Protein 9GF4 (pdb70)

Structure (mmCIF, N/CA/C/O backbone):
data_9GF4
#
_entry.id   9GF4
#
_cell.length_a   38.546
_cell.length_b   47.919
_cell.length_c   153.020
_cell.angle_alpha   90.00
_cell.angle_beta   90.00
_cell.angle_gamma   90.00
#
_symmetry.space_group_name_H-M   'P 2 21 21'
#
loop_
_entity.id
_entity.type
_entity.pdbx_description
1 polymer CC-Hept-IV-hen2
2 non-polymer GLYCEROL
3 non-polymer 'SODIUM ION'
4 water water
#
loop_
_atom_site.group_PDB
_atom_site.id
_atom_site.type_symbol
_atom_site.label_atom_id
_atom_site.label_alt_id
_atom_site.label_comp_id
_atom_site.label_asym_id
_atom_site.label_entity_id
_atom_site.label_seq_id
_atom_site.pdbx_PDB_ins_code
_atom_site.Cartn_x
_atom_site.Cartn_y
_atom_site.Cartn_z
_atom_site.occupancy
_atom_site.B_iso_or_equiv
_atom_site.auth_seq_id
_atom_site.auth_comp_id
_atom_site.auth_asym_id
_atom_site.auth_atom_id
_atom_site.pdbx_PDB_model_num
ATOM 4 N N . GLY A 1 2 ? -21.575 -5.502 1.430 1.00 24.67 1 GLY A N 1
ATOM 5 C CA . GLY A 1 2 ? -20.253 -5.953 1.062 1.00 24.27 1 GLY A CA 1
ATOM 6 C C . GLY A 1 2 ? -19.519 -6.655 2.194 1.00 22.84 1 GLY A C 1
ATOM 7 O O . GLY A 1 2 ? -19.772 -6.396 3.370 1.00 22.29 1 GLY A O 1
ATOM 8 N N . GLU A 1 3 ? -18.586 -7.539 1.834 1.00 23.00 2 GLU A N 1
ATOM 9 C CA . GLU A 1 3 ? -17.956 -8.379 2.849 1.00 22.25 2 GLU A CA 1
ATOM 10 C C . GLU A 1 3 ? -17.092 -7.545 3.802 1.00 20.32 2 GLU A C 1
ATOM 11 O O . GLU A 1 3 ? -17.000 -7.863 4.991 1.00 20.37 2 GLU A O 1
ATOM 17 N N . VAL A 1 4 ? -16.403 -6.508 3.302 1.00 20.13 3 VAL A N 1
ATOM 18 C CA . VAL A 1 4 ? -15.548 -5.717 4.184 1.00 19.53 3 VAL A CA 1
ATOM 19 C C . VAL A 1 4 ? -16.432 -4.952 5.164 1.00 19.80 3 VAL A C 1
ATOM 20 O O . VAL A 1 4 ? -16.166 -4.939 6.367 1.00 19.84 3 VAL A O 1
ATOM 24 N N . ALA A 1 5 ? -17.474 -4.282 4.679 1.00 19.96 4 ALA A N 1
ATOM 25 C CA . ALA A 1 5 ? -18.371 -3.558 5.580 1.00 19.41 4 ALA A CA 1
ATOM 26 C C . ALA A 1 5 ? -18.994 -4.503 6.610 1.00 19.35 4 ALA A C 1
ATOM 27 O O . ALA A 1 5 ? -19.124 -4.173 7.794 1.00 19.45 4 ALA A O 1
ATOM 29 N N . GLN A 1 6 ? -19.389 -5.695 6.175 1.00 19.83 5 GLN A N 1
ATOM 30 C CA . GLN A 1 6 ? -20.016 -6.649 7.086 1.00 20.30 5 GLN A CA 1
ATOM 31 C C . GLN A 1 6 ? -19.006 -7.103 8.135 1.00 19.37 5 GLN A C 1
ATOM 32 O O . GLN A 1 6 ? -19.366 -7.242 9.306 1.00 20.13 5 GLN A O 1
ATOM 38 N N . ALA A 1 7 ? -17.739 -7.290 7.745 1.00 18.38 6 ALA A N 1
ATOM 39 C CA . ALA A 1 7 ? -16.725 -7.686 8.718 1.00 18.31 6 ALA A CA 1
ATOM 40 C C . ALA A 1 7 ? -16.501 -6.586 9.757 1.00 17.88 6 ALA A C 1
ATOM 41 O O . ALA A 1 7 ? -16.333 -6.858 10.956 1.00 18.16 6 ALA A O 1
ATOM 43 N N . ILE A 1 8 ? -16.478 -5.335 9.307 1.00 17.93 7 ILE A N 1
ATOM 44 C CA . ILE A 1 8 ? -16.297 -4.204 10.205 1.00 17.48 7 ILE A CA 1
ATOM 45 C C . ILE A 1 8 ? -17.487 -4.097 11.168 1.00 17.38 7 ILE A C 1
ATOM 46 O O . ILE A 1 8 ? -17.293 -3.849 12.360 1.00 18.14 7 ILE A O 1
ATOM 51 N N . LYS A 1 9 ? -18.723 -4.309 10.682 1.00 18.38 8 LYS A N 1
ATOM 52 C CA . LYS A 1 9 ? -19.884 -4.340 11.553 1.00 19.24 8 LYS A CA 1
ATOM 53 C C . LYS A 1 9 ? -19.758 -5.444 12.602 1.00 19.19 8 LYS A C 1
ATOM 54 O O . LYS A 1 9 ? -20.215 -5.267 13.746 1.00 19.50 8 LYS A O 1
ATOM 60 N N . GLU A 1 10 ? -19.125 -6.563 12.233 1.00 18.63 9 GLU A N 1
ATOM 61 C CA . GLU A 1 10 ? -18.924 -7.659 13.173 1.00 18.83 9 GLU A CA 1
ATOM 62 C C . GLU A 1 10 ? -17.937 -7.244 14.275 1.00 18.47 9 GLU A C 1
ATOM 63 O O . GLU A 1 10 ? -18.101 -7.612 15.444 1.00 18.88 9 GLU A O 1
ATOM 69 N N . VAL A 1 11 ? -16.895 -6.492 13.921 1.00 17.71 10 VAL A N 1
ATOM 70 C CA . VAL A 1 11 ? -15.992 -5.936 14.921 1.00 18.01 10 VAL A CA 1
ATOM 71 C C . VAL A 1 11 ? -16.803 -5.095 15.911 1.00 16.92 10 VAL A C 1
ATOM 72 O O . VAL A 1 11 ? -16.660 -5.243 17.138 1.00 18.09 10 VAL A O 1
ATOM 76 N N . ALA A 1 12 ? -17.629 -4.180 15.395 1.00 17.60 11 ALA A N 1
ATOM 77 C CA . ALA A 1 12 ? -18.415 -3.306 16.273 1.00 17.76 11 ALA A CA 1
ATOM 78 C C . ALA A 1 12 ? -19.253 -4.158 17.228 1.00 17.84 11 ALA A C 1
ATOM 79 O O . ALA A 1 12 ? -19.270 -3.920 18.445 1.00 19.34 11 ALA A O 1
ATOM 81 N N . LYS A 1 13 ? -19.965 -5.148 16.676 1.00 18.47 12 LYS A N 1
ATOM 82 C CA . LYS A 1 13 ? -20.916 -5.934 17.453 1.00 19.04 12 LYS A CA 1
ATOM 83 C C . LYS A 1 13 ? -20.177 -6.770 18.497 1.00 18.01 12 LYS A C 1
ATOM 84 O O . LYS A 1 13 ? -20.539 -6.777 19.688 1.00 19.12 12 LYS A O 1
ATOM 90 N N . ALA A 1 14 ? -19.148 -7.504 18.066 1.00 17.89 13 ALA A N 1
ATOM 91 C CA . ALA A 1 14 ? -18.507 -8.474 18.943 1.00 17.93 13 ALA A CA 1
ATOM 92 C C . ALA A 1 14 ? -17.702 -7.763 20.027 1.00 17.61 13 ALA A C 1
ATOM 93 O O . ALA A 1 14 ? -17.698 -8.169 21.202 1.00 17.75 13 ALA A O 1
ATOM 95 N N . VAL A 1 15 ? -16.969 -6.735 19.623 1.00 16.62 14 VAL A N 1
ATOM 96 C CA . VAL A 1 15 ? -16.093 -6.057 20.573 1.00 16.52 14 VAL A CA 1
ATOM 97 C C . VAL A 1 15 ? -16.948 -5.279 21.579 1.00 17.29 14 VAL A C 1
ATOM 98 O O . VAL A 1 15 ? -16.678 -5.298 22.789 1.00 17.29 14 VAL A O 1
ATOM 102 N N . ALA A 1 16 ? -17.994 -4.588 21.116 1.00 16.94 15 ALA A N 1
ATOM 103 C CA . ALA A 1 16 ? -18.863 -3.871 22.045 1.00 16.97 15 ALA A CA 1
ATOM 104 C C . ALA A 1 16 ? -19.533 -4.834 23.033 1.00 17.42 15 ALA A C 1
ATOM 105 O O . ALA A 1 16 ? -19.600 -4.543 24.236 1.00 18.02 15 ALA A O 1
ATOM 107 N N . ALA A 1 17 ? -20.011 -5.988 22.555 1.00 16.92 16 ALA A N 1
ATOM 108 C CA . ALA A 1 17 ? -20.669 -6.942 23.437 1.00 17.92 16 ALA A CA 1
ATOM 109 C C . ALA A 1 17 ? -19.689 -7.427 24.505 1.00 17.41 16 ALA A C 1
ATOM 110 O O . ALA A 1 17 ? -20.065 -7.582 25.672 1.00 18.74 16 ALA A O 1
ATOM 112 N N . ALA A 1 18 ? -18.437 -7.701 24.116 1.00 16.90 17 ALA A N 1
ATOM 113 C CA . ALA A 1 18 ? -17.451 -8.202 25.062 1.00 16.47 17 ALA A CA 1
ATOM 114 C C . ALA A 1 18 ? -17.137 -7.130 26.104 1.00 15.59 17 ALA A C 1
ATOM 115 O O . ALA A 1 18 ? -16.961 -7.420 27.292 1.00 16.71 17 ALA A O 1
ATOM 117 N N . ILE A 1 19 ? -17.037 -5.876 25.665 1.00 15.58 18 ILE A N 1
ATOM 118 C CA . ILE A 1 19 ? -16.752 -4.781 26.584 1.00 15.66 18 ILE A CA 1
ATOM 119 C C . ILE A 1 19 ? -17.897 -4.597 27.578 1.00 16.11 18 ILE A C 1
ATOM 120 O O . ILE A 1 19 ? -17.670 -4.329 28.763 1.00 16.63 18 ILE A O 1
ATOM 125 N N . LYS A 1 20 ? -19.143 -4.754 27.128 1.00 16.59 19 LYS A N 1
ATOM 126 C CA . LYS A 1 20 ? -20.268 -4.727 28.060 1.00 17.23 19 LYS A CA 1
ATOM 127 C C . LYS A 1 20 ? -20.138 -5.823 29.124 1.00 17.52 19 LYS A C 1
ATOM 128 O O . LYS A 1 20 ? -20.523 -5.593 30.269 1.00 18.49 19 LYS A O 1
ATOM 134 N N . GLU A 1 21 ? -19.649 -7.026 28.766 1.00 17.01 20 GLU A N 1
ATOM 135 C CA A GLU A 1 21 ? -19.426 -8.078 29.747 0.60 17.33 20 GLU A CA 1
ATOM 136 C CA B GLU A 1 21 ? -19.419 -8.082 29.744 0.40 17.46 20 GLU A CA 1
ATOM 137 C C . GLU A 1 21 ? -18.432 -7.604 30.813 1.00 16.65 20 GLU A C 1
ATOM 138 O O . GLU A 1 21 ? -18.571 -7.930 31.987 1.00 17.73 20 GLU A O 1
ATOM 149 N N . VAL A 1 22 ? -17.409 -6.851 30.401 1.00 15.67 21 VAL A N 1
ATOM 150 C CA . VAL A 1 22 ? -16.464 -6.269 31.349 1.00 16.01 21 VAL A CA 1
ATOM 151 C C . VAL A 1 22 ? -17.184 -5.310 32.300 1.00 15.90 21 VAL A C 1
ATOM 152 O O . VAL A 1 22 ? -16.986 -5.376 33.518 1.00 16.11 21 VAL A O 1
ATOM 156 N N . ALA A 1 23 ? -18.061 -4.458 31.772 1.00 16.24 22 ALA A N 1
ATOM 157 C CA . ALA A 1 23 ? -18.811 -3.527 32.611 1.00 15.88 22 ALA A CA 1
ATOM 158 C C . ALA A 1 23 ? -19.644 -4.281 33.654 1.00 16.48 22 ALA A C 1
ATOM 159 O O . ALA A 1 23 ? -19.662 -3.896 34.829 1.00 17.36 22 ALA A O 1
ATOM 161 N N A TRP A 1 24 ? -20.326 -5.342 33.224 0.60 17.03 23 TRP A N 1
ATOM 162 N N B TRP A 1 24 ? -20.321 -5.355 33.243 0.40 17.09 23 TRP A N 1
ATOM 163 C CA A TRP A 1 24 ? -21.161 -6.114 34.134 0.60 18.59 23 TRP A CA 1
ATOM 164 C CA B TRP A 1 24 ? -21.171 -6.085 34.173 0.40 18.88 23 TRP A CA 1
ATOM 165 C C A TRP A 1 24 ? -20.306 -6.737 35.236 0.60 17.49 23 TRP A C 1
ATOM 166 C C B TRP A 1 24 ? -20.339 -6.807 35.233 0.40 17.76 23 TRP A C 1
ATOM 167 O O A TRP A 1 24 ? -20.715 -6.756 36.387 0.60 18.27 23 TRP A O 1
ATOM 168 O O B TRP A 1 24 ? -20.793 -6.944 36.362 0.40 18.49 23 TRP A O 1
ATOM 189 N N . ALA A 1 25 ? -19.133 -7.270 34.878 1.00 17.07 24 ALA A N 1
ATOM 190 C CA . ALA A 1 25 ? -18.255 -7.919 35.851 1.00 16.57 24 ALA A CA 1
ATOM 191 C C . ALA A 1 25 ? -17.782 -6.889 36.879 1.00 16.11 24 ALA A C 1
ATOM 192 O O . ALA A 1 25 ? -17.677 -7.179 38.070 1.00 17.46 24 ALA A O 1
ATOM 194 N N . ILE A 1 26 ? -17.498 -5.666 36.424 1.00 15.54 25 ILE A N 1
ATOM 195 C CA . ILE A 1 26 ? -17.067 -4.615 37.338 1.00 16.18 25 ILE A CA 1
ATOM 196 C C . ILE A 1 26 ? -18.204 -4.237 38.291 1.00 16.46 25 ILE A C 1
ATOM 197 O O . ILE A 1 26 ? -17.967 -3.974 39.476 1.00 17.48 25 ILE A O 1
ATOM 202 N N . LYS A 1 27 ? -19.450 -4.195 37.799 1.00 16.84 26 LYS A N 1
ATOM 203 C CA . LYS A 1 27 ? -20.602 -3.983 38.664 1.00 18.16 26 LYS A CA 1
ATOM 204 C C . LYS A 1 27 ? -20.681 -5.054 39.747 1.00 18.91 26 LYS A C 1
ATOM 205 O O . LYS A 1 27 ? -21.022 -4.739 40.893 1.00 19.88 26 LYS A O 1
ATOM 211 N N . GLU A 1 28 ? -20.324 -6.300 39.408 1.00 18.32 27 GLU A N 1
ATOM 212 C CA . GLU A 1 28 ? -20.272 -7.367 40.409 1.00 19.26 27 GLU A CA 1
ATOM 213 C C . GLU A 1 28 ? -19.208 -7.088 41.490 1.00 19.03 27 GLU A C 1
ATOM 214 O O . GLU A 1 28 ? -19.412 -7.382 42.682 1.00 20.45 27 GLU A O 1
ATOM 220 N N . VAL A 1 29 ? -18.072 -6.504 41.100 1.00 17.95 28 VAL A N 1
ATOM 221 C CA . VAL A 1 29 ? -17.053 -6.104 42.064 1.00 17.60 28 VAL A CA 1
ATOM 222 C C . VAL A 1 29 ? -17.606 -5.017 42.988 1.00 18.34 28 VAL A C 1
ATOM 223 O O . VAL A 1 29 ? -17.427 -5.081 44.208 1.00 19.60 28 VAL A O 1
ATOM 227 N N . ALA A 1 30 ? -18.314 -4.028 42.427 1.00 18.55 29 ALA A N 1
ATOM 228 C CA . ALA A 1 30 ? -18.911 -2.975 43.240 1.00 19.52 29 ALA A CA 1
ATOM 229 C C . ALA A 1 30 ? -19.870 -3.568 44.267 1.00 20.58 29 ALA A C 1
ATOM 230 O O . ALA A 1 30 ? -19.869 -3.179 45.444 1.00 21.79 29 ALA A O 1
ATOM 232 N N . GLN A 1 31 ? -20.697 -4.521 43.821 1.00 20.14 30 GLN A N 1
ATOM 233 C CA . GLN A 1 31 ? -21.684 -5.125 44.701 1.00 22.65 30 GLN A CA 1
ATOM 234 C C . GLN A 1 31 ? -20.994 -5.930 45.802 1.00 21.94 30 GLN A C 1
ATOM 235 O O . GLN A 1 31 ? -21.456 -5.943 46.958 1.00 24.21 30 GLN A O 1
ATOM 241 N N . ALA A 1 32 ? -19.895 -6.597 45.450 1.00 20.98 31 ALA A N 1
ATOM 242 C CA . ALA A 1 32 ? -19.129 -7.391 46.407 1.00 20.53 31 ALA A CA 1
ATOM 243 C C . ALA A 1 32 ? -18.574 -6.503 47.523 1.00 21.11 31 ALA A C 1
ATOM 244 O O . ALA A 1 32 ? -18.617 -6.855 48.708 1.00 23.76 31 ALA A O 1
ATOM 246 N N . ILE A 1 33 ? -18.067 -5.333 47.140 1.00 21.25 32 ILE A N 1
ATOM 247 C CA . ILE A 1 33 ? -17.520 -4.389 48.100 1.00 22.11 32 ILE A CA 1
ATOM 248 C C . ILE A 1 33 ? -18.629 -3.852 49.006 1.00 23.98 32 ILE A C 1
ATOM 249 O O . ILE A 1 33 ? -18.443 -3.769 50.218 1.00 26.42 32 ILE A O 1
ATOM 254 N N . LYS A 1 34 ? -19.762 -3.458 48.410 1.00 25.53 33 LYS A N 1
ATOM 255 C CA . LYS A 1 34 ? -20.892 -2.897 49.141 1.00 28.64 33 LYS A CA 1
ATOM 256 C C . LYS A 1 34 ? -21.401 -3.908 50.173 1.00 30.64 33 LYS A C 1
ATOM 257 O O . LYS A 1 34 ? -21.800 -3.530 51.271 1.00 34.31 33 LYS A O 1
ATOM 261 N N . GLY A 1 35 ? -21.358 -5.195 49.819 1.00 31.33 34 GLY A N 1
ATOM 262 C CA . GLY A 1 35 ? -21.874 -6.242 50.679 1.00 34.89 34 GLY A CA 1
ATOM 263 C C . GLY A 1 35 ? -20.870 -6.619 51.759 1.00 37.35 34 GLY A C 1
ATOM 264 O O . GLY A 1 35 ? -19.711 -6.202 51.746 1.00 40.10 34 GLY A O 1
ATOM 269 N N . GLY B 1 2 ? -12.849 -12.816 0.921 1.00 24.70 1 GLY B N 1
ATOM 270 C CA . GLY B 1 2 ? -11.649 -12.067 0.641 1.00 23.56 1 GLY B CA 1
ATOM 271 C C . GLY B 1 2 ? -10.729 -11.945 1.840 1.00 22.68 1 GLY B C 1
ATOM 272 O O . GLY B 1 2 ? -11.169 -12.004 2.984 1.00 23.26 1 GLY B O 1
ATOM 273 N N . GLU B 1 3 ? -9.440 -11.753 1.557 1.00 23.00 2 GLU B N 1
ATOM 274 C CA . GLU B 1 3 ? -8.445 -11.811 2.612 1.00 22.33 2 GLU B CA 1
ATOM 275 C C . GLU B 1 3 ? -8.612 -10.635 3.584 1.00 21.15 2 GLU B C 1
ATOM 276 O O . GLU B 1 3 ? -8.385 -10.808 4.779 1.00 21.00 2 GLU B O 1
ATOM 282 N N . VAL B 1 4 ? -8.975 -9.441 3.102 1.00 20.47 3 VAL B N 1
ATOM 283 C CA . VAL B 1 4 ? -9.127 -8.302 4.006 1.00 19.81 3 VAL B CA 1
ATOM 284 C C . VAL B 1 4 ? -10.326 -8.542 4.926 1.00 19.11 3 VAL B C 1
ATOM 285 O O . VAL B 1 4 ? -10.231 -8.351 6.142 1.00 19.92 3 VAL B O 1
ATOM 289 N N . ALA B 1 5 ? -11.464 -8.941 4.367 1.00 19.50 4 ALA B N 1
ATOM 290 C CA . ALA B 1 5 ? -12.641 -9.209 5.186 1.00 20.28 4 ALA B CA 1
ATOM 291 C C . ALA B 1 5 ? -12.355 -10.308 6.216 1.00 20.33 4 ALA B C 1
ATOM 292 O O . ALA B 1 5 ? -12.739 -10.224 7.384 1.00 20.52 4 ALA B O 1
ATOM 294 N N . GLN B 1 6 ? -11.662 -11.361 5.800 1.00 20.31 5 GLN B N 1
ATOM 295 C CA . GLN B 1 6 ? -11.357 -12.459 6.705 1.00 21.40 5 GLN B CA 1
ATOM 296 C C . GLN B 1 6 ? -10.457 -11.973 7.844 1.00 19.92 5 GLN B C 1
ATOM 297 O O . GLN B 1 6 ? -10.626 -12.391 8.998 1.00 20.61 5 GLN B O 1
ATOM 303 N N . ALA B 1 7 ? -9.481 -11.116 7.528 1.00 19.09 6 ALA B N 1
ATOM 304 C CA . ALA B 1 7 ? -8.595 -10.566 8.548 1.00 19.11 6 ALA B CA 1
ATOM 305 C C . ALA B 1 7 ? -9.367 -9.712 9.550 1.00 18.17 6 ALA B C 1
ATOM 306 O O . ALA B 1 7 ? -9.117 -9.776 10.760 1.00 18.86 6 ALA B O 1
ATOM 308 N N . ILE B 1 8 ? -10.307 -8.907 9.057 1.00 17.97 7 ILE B N 1
ATOM 309 C CA . ILE B 1 8 ? -11.117 -8.086 9.944 1.00 17.57 7 ILE B CA 1
ATOM 310 C C . ILE B 1 8 ? -11.995 -8.969 10.845 1.00 18.29 7 ILE B C 1
ATOM 311 O O . ILE B 1 8 ? -12.151 -8.696 12.046 1.00 18.92 7 ILE B O 1
ATOM 316 N N . LYS B 1 9 ? -12.575 -10.039 10.289 1.00 18.42 8 LYS B N 1
ATOM 317 C CA . LYS B 1 9 ? -13.314 -10.993 11.107 1.00 19.29 8 LYS B CA 1
ATOM 318 C C . LYS B 1 9 ? -12.433 -11.604 12.197 1.00 18.97 8 LYS B C 1
ATOM 319 O O . LYS B 1 9 ? -12.910 -11.872 13.305 1.00 20.22 8 LYS B O 1
ATOM 325 N N . GLU B 1 10 ? -11.154 -11.829 11.893 1.00 19.07 9 GLU B N 1
ATOM 326 C CA . GLU B 1 10 ? -10.232 -12.373 12.882 1.00 19.98 9 GLU B CA 1
ATOM 327 C C . GLU B 1 10 ? -9.982 -11.359 14.002 1.00 19.29 9 GLU B C 1
ATOM 328 O O . GLU B 1 10 ? -9.875 -11.744 15.178 1.00 19.66 9 GLU B O 1
ATOM 334 N N . VAL B 1 11 ? -9.917 -10.064 13.674 1.00 17.83 10 VAL B N 1
ATOM 335 C CA . VAL B 1 11 ? -9.842 -9.044 14.715 1.00 17.90 10 VAL B CA 1
ATOM 336 C C . VAL B 1 11 ? -11.070 -9.156 15.619 1.00 17.79 10 VAL B C 1
ATOM 337 O O . VAL B 1 11 ? -10.948 -9.142 16.853 1.00 18.69 10 VAL B O 1
ATOM 341 N N . ALA B 1 12 ? -12.270 -9.211 15.030 1.00 18.06 11 ALA B N 1
ATOM 342 C CA . ALA B 1 12 ? -13.491 -9.302 15.827 1.00 18.22 11 ALA B CA 1
ATOM 343 C C . ALA B 1 12 ? -13.408 -10.501 16.769 1.00 18.66 11 ALA B C 1
ATOM 344 O O . ALA B 1 12 ? -13.693 -10.395 17.968 1.00 19.61 11 ALA B O 1
ATOM 346 N N . LYS B 1 13 ? -13.049 -11.661 16.213 1.00 18.68 12 LYS B N 1
ATOM 347 C CA . LYS B 1 13 ? -13.076 -12.892 16.987 1.00 19.47 12 LYS B CA 1
ATOM 348 C C . LYS B 1 13 ? -12.029 -12.854 18.109 1.00 18.50 12 LYS B C 1
ATOM 349 O O . LYS B 1 13 ? -12.324 -13.175 19.274 1.00 19.91 12 LYS B O 1
ATOM 355 N N . ALA B 1 14 ? -10.777 -12.541 17.754 1.00 18.26 13 ALA B N 1
ATOM 356 C CA . ALA B 1 14 ? -9.680 -12.672 18.704 1.00 18.10 13 ALA B CA 1
ATOM 357 C C . ALA B 1 14 ? -9.789 -11.603 19.793 1.00 18.40 13 ALA B C 1
ATOM 358 O O . ALA B 1 14 ? -9.529 -11.861 20.978 1.00 19.06 13 ALA B O 1
ATOM 360 N N . VAL B 1 15 ? -10.116 -10.378 19.399 1.00 17.03 14 VAL B N 1
ATOM 361 C CA . VAL B 1 15 ? -10.171 -9.291 20.364 1.00 16.94 14 VAL B CA 1
ATOM 362 C C . VAL B 1 15 ? -11.384 -9.486 21.286 1.00 16.74 14 VAL B C 1
ATOM 363 O O . VAL B 1 15 ? -11.273 -9.330 22.506 1.00 17.19 14 VAL B O 1
ATOM 367 N N . ALA B 1 16 ? -12.541 -9.844 20.740 1.00 17.20 15 ALA B N 1
ATOM 368 C CA . ALA B 1 16 ? -13.705 -10.079 21.594 1.00 17.58 15 ALA B CA 1
ATOM 369 C C . ALA B 1 16 ? -13.430 -11.216 22.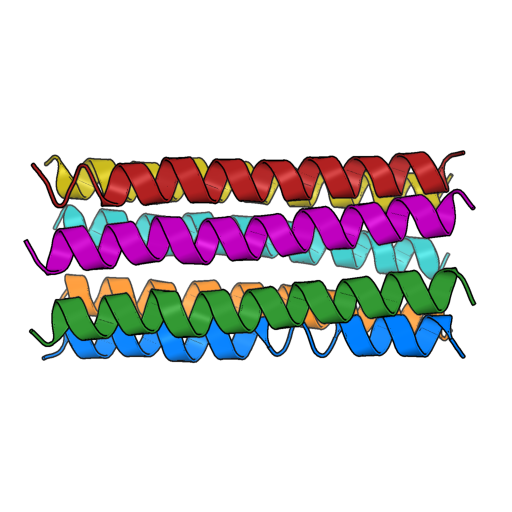583 1.00 17.65 15 ALA B C 1
ATOM 370 O O . ALA B 1 16 ? -13.764 -11.101 23.767 1.00 17.68 15 ALA B O 1
ATOM 372 N N . ALA B 1 17 ? -12.780 -12.293 22.123 1.00 17.55 16 ALA B N 1
ATOM 373 C CA . ALA B 1 17 ? -12.518 -13.429 23.002 1.00 18.36 16 ALA B CA 1
ATOM 374 C C . ALA B 1 17 ? -11.582 -12.996 24.134 1.00 17.25 16 ALA B C 1
ATOM 375 O O . ALA B 1 17 ? -11.764 -13.417 25.275 1.00 18.65 16 ALA B O 1
ATOM 377 N N . ALA B 1 18 ? -10.545 -12.206 23.822 1.00 17.08 17 ALA B N 1
ATOM 378 C CA . ALA B 1 18 ? -9.599 -11.764 24.841 1.00 17.18 17 ALA B CA 1
ATOM 379 C C . ALA B 1 18 ? -10.299 -10.861 25.856 1.00 16.56 17 ALA B C 1
ATOM 380 O O . ALA B 1 18 ? -10.045 -10.963 27.060 1.00 17.01 17 ALA B O 1
ATOM 382 N N . ILE B 1 19 ? -11.195 -9.982 25.393 1.00 15.97 18 ILE B N 1
ATOM 383 C CA . ILE B 1 19 ? -11.920 -9.109 26.299 1.00 15.60 18 ILE B CA 1
ATOM 384 C C . ILE B 1 19 ? -12.840 -9.924 27.214 1.00 15.71 18 ILE B C 1
ATOM 385 O O . ILE B 1 19 ? -12.957 -9.607 28.409 1.00 16.78 18 ILE B O 1
ATOM 390 N N . LYS B 1 20 ? -13.467 -10.979 26.693 1.00 16.55 19 LYS B N 1
ATOM 391 C CA . LYS B 1 20 ? -14.265 -11.851 27.540 1.00 17.86 19 LYS B CA 1
ATOM 392 C C . LYS B 1 20 ? -13.401 -12.481 28.643 1.00 17.57 19 LYS B C 1
ATOM 393 O O . LYS B 1 20 ? -13.896 -12.723 29.750 1.00 18.40 19 LYS B O 1
ATOM 399 N N . GLU B 1 21 ? -12.130 -12.789 28.348 1.00 17.49 20 GLU B N 1
ATOM 400 C CA . GLU B 1 21 ? -11.238 -13.336 29.368 1.00 18.20 20 GLU B CA 1
ATOM 401 C C . GLU B 1 21 ? -11.017 -12.294 30.472 1.00 16.98 20 GLU B C 1
ATOM 402 O O . GLU B 1 21 ? -10.937 -12.634 31.651 1.00 17.57 20 GLU B O 1
ATOM 408 N N . VAL B 1 22 ? -10.895 -11.018 30.095 1.00 16.19 21 VAL B N 1
ATOM 409 C CA . VAL B 1 22 ? -10.812 -9.937 31.078 1.00 15.77 21 VAL B CA 1
ATOM 410 C C . VAL B 1 22 ? -12.068 -9.901 31.951 1.00 15.55 21 VAL B C 1
ATOM 411 O O . VAL B 1 22 ? -11.974 -9.784 33.183 1.00 17.22 21 VAL B O 1
ATOM 415 N N . ALA B 1 23 ? -13.248 -10.004 31.337 1.00 15.83 22 ALA B N 1
ATOM 416 C CA . ALA B 1 23 ? -14.498 -9.974 32.093 1.00 15.66 22 ALA B CA 1
ATOM 417 C C . ALA B 1 23 ? -14.516 -11.111 33.110 1.00 15.67 22 ALA B C 1
ATOM 418 O O . ALA B 1 23 ? -14.889 -10.930 34.276 1.00 16.61 22 ALA B O 1
ATOM 420 N N . TRP B 1 24 ? -14.112 -12.309 32.686 1.00 16.07 23 TRP B N 1
ATOM 421 C CA . TRP B 1 24 ? -14.127 -13.454 33.578 1.00 16.62 23 TRP B CA 1
ATOM 422 C C . TRP B 1 24 ? -13.156 -13.242 34.748 1.00 16.99 23 TRP B C 1
ATOM 423 O O . TRP B 1 24 ? -13.467 -13.552 35.900 1.00 18.21 23 TRP B O 1
ATOM 434 N N . ALA B 1 25 ? -11.965 -12.706 34.470 1.00 16.44 24 ALA B N 1
ATOM 435 C CA . ALA B 1 25 ? -11.008 -12.441 35.527 1.00 16.64 24 ALA B CA 1
ATOM 436 C C . ALA B 1 25 ? -11.559 -11.439 36.542 1.00 16.27 24 ALA B C 1
ATOM 437 O O . ALA B 1 25 ? -11.310 -11.560 37.748 1.00 18.05 24 ALA B O 1
ATOM 439 N N . ILE B 1 26 ? -12.309 -10.436 36.068 1.00 15.72 25 ILE B N 1
ATOM 440 C CA . ILE B 1 26 ? -12.938 -9.481 36.966 1.00 15.88 25 ILE B CA 1
ATOM 441 C C . ILE B 1 26 ? -14.008 -10.170 37.826 1.00 16.25 25 ILE B C 1
ATOM 442 O O . ILE B 1 26 ? -14.132 -9.874 39.025 1.00 17.32 25 ILE B O 1
ATOM 447 N N . LYS B 1 27 ? -14.772 -11.101 37.241 1.00 16.84 26 LYS B N 1
ATOM 448 C CA . LYS B 1 27 ? -15.682 -11.920 38.030 1.00 18.27 26 LYS B CA 1
ATOM 449 C C . LYS B 1 27 ? -14.951 -12.668 39.147 1.00 17.83 26 LYS B C 1
ATOM 450 O O . LYS B 1 27 ? -15.467 -12.805 40.269 1.00 18.98 26 LYS B O 1
ATOM 456 N N . GLU B 1 28 ? -13.744 -13.147 38.864 1.00 18.36 27 GLU B N 1
ATOM 457 C CA . GLU B 1 28 ? -12.950 -13.844 39.874 1.00 18.81 27 GLU B CA 1
ATOM 458 C C . GLU B 1 28 ? -12.574 -12.880 41.006 1.00 18.67 27 GLU B C 1
ATOM 459 O O . GLU B 1 28 ? -12.524 -13.274 42.178 1.00 19.60 27 GLU B O 1
ATOM 465 N N . VAL B 1 29 ? -12.254 -11.631 40.663 1.00 17.67 28 VAL B N 1
ATOM 466 C CA . VAL B 1 29 ? -11.994 -10.612 41.682 1.00 18.07 28 VAL B CA 1
ATOM 467 C C . VAL B 1 29 ? -13.227 -10.425 42.570 1.00 17.64 28 VAL B C 1
ATOM 468 O O . VAL B 1 29 ? -13.106 -10.383 43.797 1.00 18.80 28 VAL B O 1
ATOM 472 N N . ALA B 1 30 ? -14.414 -10.260 41.974 1.00 17.72 29 ALA B N 1
ATOM 473 C CA . ALA B 1 30 ? -15.633 -10.144 42.767 1.00 18.35 29 ALA B CA 1
ATOM 474 C C . ALA B 1 30 ? -15.822 -11.334 43.706 1.00 18.49 29 ALA B C 1
ATOM 475 O O . ALA B 1 30 ? 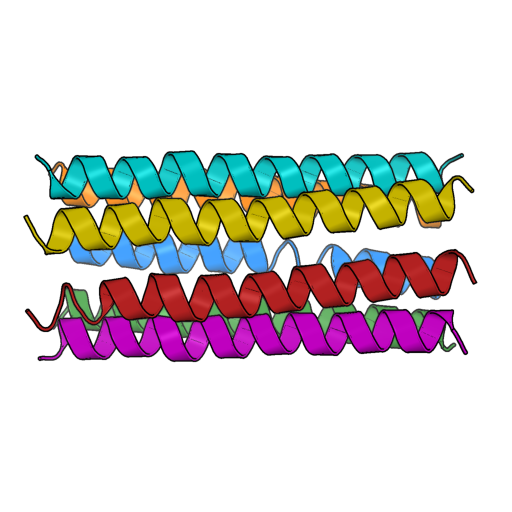-16.153 -11.153 44.883 1.00 19.95 29 ALA B O 1
ATOM 477 N N . GLN B 1 31 ? -15.583 -12.553 43.200 1.00 19.22 30 GLN B N 1
ATOM 478 C CA . GLN B 1 31 ? -15.752 -13.760 44.006 1.00 19.76 30 GLN B CA 1
ATOM 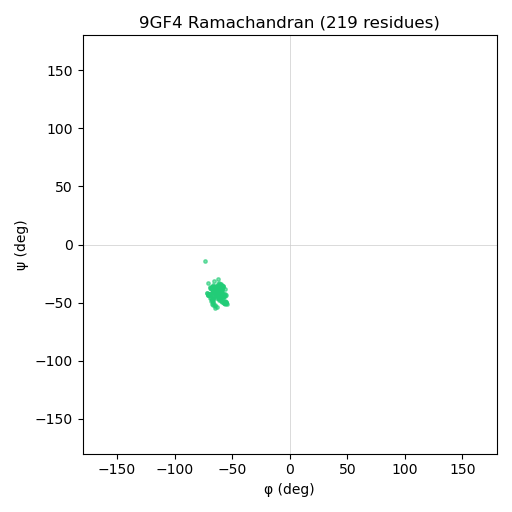479 C C . GLN B 1 31 ? -14.759 -13.749 45.177 1.00 20.56 30 GLN B C 1
ATOM 480 O O . GLN B 1 31 ? -15.105 -14.118 46.301 1.00 22.11 30 GLN B O 1
ATOM 486 N N . ALA B 1 32 ? -13.524 -13.303 44.922 1.00 20.72 31 ALA B N 1
ATOM 487 C CA . ALA B 1 32 ? -12.508 -13.248 45.967 1.00 21.38 31 ALA B CA 1
ATOM 488 C C . ALA B 1 32 ? -12.907 -12.279 47.082 1.00 21.40 31 ALA B C 1
ATOM 489 O O . ALA B 1 32 ? -12.709 -12.561 48.266 1.00 23.64 31 ALA B O 1
ATOM 491 N N . ILE B 1 33 ? -13.464 -11.127 46.707 1.00 20.25 32 ILE B N 1
ATOM 492 C CA . ILE B 1 33 ? -13.907 -10.131 47.666 1.00 20.29 32 ILE B CA 1
ATOM 493 C C . ILE B 1 33 ? -15.025 -10.698 48.547 1.00 20.96 32 ILE B C 1
ATOM 494 O O . ILE B 1 33 ? -15.033 -10.481 49.760 1.00 24.10 32 ILE B O 1
ATOM 499 N N . LYS B 1 34 ? -15.959 -11.428 47.935 1.00 22.74 33 LYS B N 1
ATOM 500 C CA . LYS B 1 34 ? -17.104 -11.979 48.631 1.00 24.64 33 LYS B CA 1
ATOM 501 C C . LYS B 1 34 ? -16.727 -13.164 49.508 1.00 25.51 33 LYS B C 1
ATOM 502 O O . LYS B 1 34 ? -17.551 -13.581 50.317 1.00 28.22 33 LYS B O 1
ATOM 508 N N . GLY B 1 35 ? -15.528 -13.733 49.338 1.00 24.93 34 GLY B N 1
ATOM 509 C CA . GLY B 1 35 ? -15.171 -14.944 50.061 1.00 26.61 34 GLY B CA 1
ATOM 510 C C . GLY B 1 35 ? -15.645 -16.210 49.345 1.00 28.51 34 GLY B C 1
ATOM 511 O O . GLY B 1 35 ? -15.865 -16.243 48.122 1.00 31.70 34 GLY B O 1
ATOM 516 N N . GLY C 1 2 ? -21.286 5.829 2.357 1.00 25.37 1 GLY C N 1
ATOM 517 C CA . GLY C 1 2 ? -20.877 4.527 1.885 1.00 23.46 1 GLY C CA 1
ATOM 518 C C . GLY C 1 2 ? -20.878 3.477 2.984 1.00 22.20 1 GLY C C 1
ATOM 519 O O . GLY C 1 2 ? -20.738 3.792 4.172 1.00 22.49 1 GLY C O 1
ATOM 520 N N . GLU C 1 3 ? -21.007 2.216 2.581 1.00 22.13 2 GLU C N 1
ATOM 521 C CA . GLU C 1 3 ? -21.172 1.153 3.559 1.00 22.10 2 GLU C CA 1
ATOM 522 C C . GLU C 1 3 ? -19.923 0.989 4.432 1.00 21.17 2 GLU C C 1
ATOM 523 O O . GLU C 1 3 ? -20.043 0.678 5.611 1.00 21.51 2 GLU C O 1
ATOM 529 N N . VAL C 1 4 ? -18.720 1.111 3.860 1.00 20.16 3 VAL C N 1
ATOM 530 C CA . VAL C 1 4 ? -17.518 0.925 4.669 1.00 19.56 3 VAL C CA 1
ATOM 531 C C . VAL C 1 4 ? -17.410 2.060 5.686 1.00 19.45 3 VAL C C 1
ATOM 532 O O . VAL C 1 4 ? -17.169 1.816 6.884 1.00 19.15 3 VAL C O 1
ATOM 536 N N . ALA C 1 5 ? -17.573 3.304 5.233 1.00 19.13 4 ALA C N 1
ATOM 537 C CA . ALA C 1 5 ? -17.507 4.420 6.168 1.00 19.65 4 ALA C CA 1
ATOM 538 C C . ALA C 1 5 ? -18.566 4.279 7.262 1.00 20.00 4 ALA C C 1
ATOM 539 O O . ALA C 1 5 ? -18.280 4.550 8.438 1.00 20.19 4 ALA C O 1
ATOM 541 N N . GLN C 1 6 ? -19.791 3.897 6.888 1.00 20.40 5 GLN C N 1
ATOM 542 C CA . GLN C 1 6 ? -20.853 3.743 7.882 1.00 21.29 5 GLN C CA 1
ATOM 543 C C . GLN C 1 6 ? -20.518 2.638 8.885 1.00 19.25 5 GLN C C 1
ATOM 544 O O . GLN C 1 6 ? -20.783 2.770 10.087 1.00 19.69 5 GLN C O 1
ATOM 550 N N . ALA C 1 7 ? -19.887 1.559 8.426 1.00 18.48 6 ALA C N 1
ATOM 551 C CA . ALA C 1 7 ? -19.517 0.466 9.322 1.00 17.81 6 ALA C CA 1
ATOM 552 C C . ALA C 1 7 ? -18.449 0.930 10.312 1.00 17.76 6 ALA C C 1
ATOM 553 O O . ALA C 1 7 ? -18.476 0.573 11.502 1.00 18.28 6 ALA C O 1
ATOM 555 N N . ILE C 1 8 ? -17.497 1.729 9.830 1.00 17.74 7 ILE C N 1
ATOM 556 C CA . ILE C 1 8 ? -16.441 2.237 10.690 1.00 17.40 7 ILE C CA 1
ATOM 557 C C . ILE C 1 8 ? -17.030 3.189 11.727 1.00 18.03 7 ILE C C 1
ATOM 558 O O . ILE C 1 8 ? -16.633 3.166 12.908 1.00 18.45 7 ILE C O 1
ATOM 563 N N . LYS C 1 9 ? -17.983 4.030 11.315 1.00 18.06 8 LYS C N 1
ATOM 564 C CA . LYS C 1 9 ? -18.663 4.901 12.273 1.00 19.44 8 LYS C CA 1
ATOM 565 C C . LYS C 1 9 ? -19.407 4.079 13.325 1.00 18.68 8 LYS C C 1
ATOM 566 O O . LYS C 1 9 ? -19.505 4.496 14.484 1.00 19.87 8 LYS C O 1
ATOM 572 N N . GLU C 1 10 ? -19.922 2.908 12.946 1.00 18.41 9 GLU C N 1
ATOM 573 C CA . GLU C 1 10 ? -20.605 2.055 13.915 1.00 19.49 9 GLU C CA 1
ATOM 574 C C . GLU C 1 10 ? -19.614 1.493 14.936 1.00 18.31 9 GLU C C 1
ATOM 575 O O . GLU C 1 10 ? -19.949 1.356 16.131 1.00 19.38 9 GLU C O 1
ATOM 581 N N . VAL C 1 11 ? -18.401 1.154 14.485 1.00 17.90 10 VAL C N 1
ATOM 582 C CA . VAL C 1 11 ? -17.347 0.773 15.427 1.00 17.57 10 VAL C CA 1
ATOM 583 C C . VAL C 1 11 ? -17.123 1.900 16.433 1.00 17.10 10 VAL C C 1
ATOM 584 O O . VAL C 1 11 ? -17.082 1.654 17.646 1.00 17.20 10 VAL C O 1
ATOM 588 N N . ALA C 1 12 ? -16.943 3.129 15.944 1.00 17.76 11 ALA C N 1
ATOM 589 C CA . ALA C 1 12 ? -16.698 4.260 16.828 1.00 18.12 11 ALA C CA 1
ATOM 590 C C . ALA C 1 12 ? -17.811 4.345 17.873 1.00 18.26 11 ALA C C 1
ATOM 591 O O . ALA C 1 12 ? -17.539 4.472 19.076 1.00 19.41 11 ALA C O 1
ATOM 593 N N . LYS C 1 13 ? -19.064 4.333 17.405 1.00 18.29 12 LYS C N 1
ATOM 594 C CA . LYS C 1 13 ? -20.220 4.557 18.264 1.00 19.62 12 LYS C CA 1
ATOM 595 C C . LYS C 1 13 ? -20.351 3.424 19.292 1.00 18.01 12 LYS C C 1
ATOM 596 O O . LYS C 1 13 ? -20.504 3.658 20.494 1.00 19.34 12 LYS C O 1
ATOM 602 N N . ALA C 1 14 ? -20.347 2.181 18.819 1.00 17.42 13 ALA C N 1
ATOM 603 C CA . ALA C 1 14 ? -20.657 1.046 19.679 1.00 16.86 13 ALA C CA 1
ATOM 604 C C . ALA C 1 14 ? -19.537 0.798 20.678 1.00 16.82 13 ALA C C 1
ATOM 605 O O . ALA C 1 14 ? -19.782 0.520 21.862 1.00 17.65 13 ALA C O 1
ATOM 607 N N . VAL C 1 15 ? -18.299 0.865 20.195 1.00 16.66 14 VAL C N 1
ATOM 608 C CA . VAL C 1 15 ? -17.183 0.587 21.082 1.00 16.91 14 VAL C CA 1
ATOM 609 C C . VAL C 1 15 ? -17.038 1.706 22.110 1.00 16.66 14 VAL C C 1
ATOM 610 O O . VAL C 1 15 ? -16.819 1.426 23.300 1.00 17.03 14 VAL C O 1
ATOM 614 N N . ALA C 1 16 ? -17.169 2.969 21.697 1.00 16.75 15 ALA C N 1
ATOM 615 C CA . ALA C 1 16 ? -17.075 4.064 22.664 1.00 16.81 15 ALA C CA 1
ATOM 616 C C . ALA C 1 16 ? -18.182 3.953 23.710 1.00 16.64 15 ALA C C 1
ATOM 617 O O . ALA C 1 16 ? -17.943 4.189 24.897 1.00 17.41 15 ALA C O 1
ATOM 619 N N . ALA C 1 17 ? -19.411 3.631 23.283 1.00 17.20 16 ALA C N 1
ATOM 620 C CA . ALA C 1 17 ? -20.509 3.555 24.233 1.00 17.67 16 ALA C CA 1
ATOM 621 C C . ALA C 1 17 ? -20.246 2.442 25.254 1.00 17.30 16 ALA C C 1
ATOM 622 O O . ALA C 1 17 ? -20.499 2.600 26.454 1.00 17.95 16 ALA C O 1
ATOM 624 N N . ALA C 1 18 ? -19.735 1.297 24.796 1.00 16.29 17 ALA C N 1
ATOM 625 C CA . ALA C 1 18 ? -19.489 0.176 25.695 1.00 15.95 17 ALA C CA 1
ATOM 626 C C . ALA C 1 18 ? -18.383 0.551 26.679 1.00 15.10 17 ALA C C 1
ATOM 627 O O . ALA C 1 18 ? -18.451 0.210 27.863 1.00 16.01 17 ALA C O 1
ATOM 629 N N . ILE C 1 19 ? -17.332 1.224 26.202 1.00 15.39 18 ILE C N 1
ATOM 630 C CA . ILE C 1 19 ? -16.231 1.624 27.086 1.00 15.32 18 ILE C CA 1
ATOM 631 C C . ILE C 1 19 ? -16.728 2.625 28.133 1.00 15.62 18 ILE C C 1
ATOM 632 O O . ILE C 1 19 ? -16.316 2.559 29.304 1.00 16.13 18 ILE C O 1
ATOM 637 N N . LYS C 1 20 ? -17.660 3.513 27.768 1.00 15.75 19 LYS C N 1
ATOM 638 C C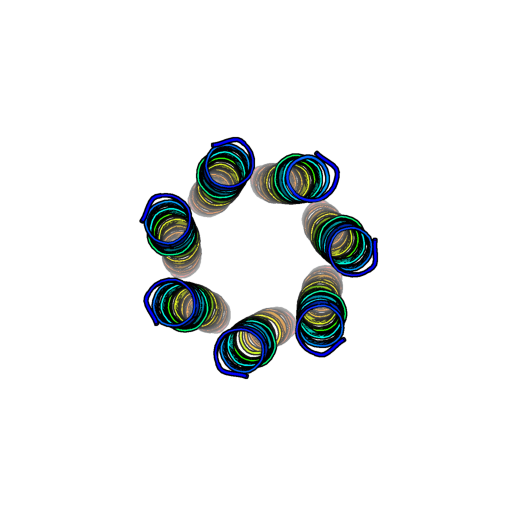A . LYS C 1 20 ? -18.246 4.418 28.764 1.00 16.57 19 LYS C CA 1
ATOM 639 C C . LYS C 1 20 ? -19.064 3.662 29.822 1.00 16.45 19 LYS C C 1
ATOM 640 O O . LYS C 1 20 ? -19.103 4.071 30.993 1.00 17.83 19 LYS C O 1
ATOM 646 N N . GLU C 1 21 ? -19.692 2.538 29.454 1.00 16.65 20 GLU C N 1
ATOM 647 C CA . GLU C 1 21 ? -20.337 1.674 30.443 1.00 17.24 20 GLU C CA 1
ATOM 648 C C . GLU C 1 21 ? -19.318 1.108 31.439 1.00 16.87 20 GLU C C 1
ATOM 649 O O . GLU C 1 21 ? -19.606 1.009 32.652 1.00 16.82 20 GLU C O 1
ATOM 655 N N . VAL C 1 22 ? -18.122 0.744 30.957 1.00 16.08 21 VAL C N 1
ATOM 656 C CA . VAL C 1 22 ? -17.048 0.301 31.848 1.00 15.58 21 VAL C CA 1
ATOM 657 C C . VAL C 1 22 ? -16.667 1.437 32.799 1.00 15.58 21 VAL C C 1
ATOM 658 O O . VAL C 1 22 ? -16.510 1.211 34.006 1.00 16.31 21 VAL C O 1
ATOM 662 N N . ALA C 1 23 ? -16.498 2.657 32.281 1.00 15.78 22 ALA C N 1
ATOM 663 C CA . ALA C 1 23 ? -16.160 3.795 33.137 1.00 16.36 22 ALA C CA 1
ATOM 664 C C . ALA C 1 23 ? -17.203 3.977 34.233 1.00 16.26 22 ALA C C 1
ATOM 665 O O . ALA C 1 23 ? -16.850 4.191 35.397 1.00 17.58 22 ALA C O 1
ATOM 667 N N . TRP C 1 24 ? -18.487 3.884 33.879 1.00 16.57 23 TRP C N 1
ATOM 668 C CA . TRP C 1 24 ? -19.532 4.070 34.877 1.00 16.67 23 TRP C CA 1
ATOM 669 C C . TRP C 1 24 ? -19.459 2.980 35.954 1.00 16.50 23 TRP C C 1
ATOM 670 O O . TRP C 1 24 ? -19.582 3.260 37.154 1.00 17.68 23 TRP C O 1
ATOM 681 N N . ALA C 1 25 ? -19.256 1.725 35.548 1.00 16.18 24 ALA C N 1
ATOM 682 C CA . ALA C 1 25 ? -19.152 0.626 36.503 1.00 16.24 24 ALA C CA 1
ATOM 683 C C . ALA C 1 25 ? -17.992 0.880 37.472 1.00 16.22 24 ALA C C 1
ATOM 684 O O . ALA C 1 25 ? -18.069 0.559 38.660 1.00 17.20 24 ALA C O 1
ATOM 686 N N . ILE C 1 26 ? -16.874 1.411 36.970 1.00 16.39 25 ILE C N 1
ATOM 687 C CA . ILE C 1 26 ? -15.738 1.713 37.818 1.00 16.50 25 ILE C CA 1
ATOM 688 C C . ILE C 1 26 ? -16.090 2.824 38.815 1.00 16.51 25 ILE C C 1
ATOM 689 O O . ILE C 1 26 ? -15.665 2.753 39.974 1.00 18.06 25 ILE C O 1
ATOM 694 N N . LYS C 1 27 ? -16.855 3.843 38.393 1.00 16.93 26 LYS C N 1
ATOM 695 C CA . LYS C 1 27 ? -17.339 4.850 39.329 1.00 18.24 26 LYS C CA 1
ATOM 696 C C . LYS C 1 27 ? -18.184 4.194 40.431 1.00 18.16 26 LYS C C 1
ATOM 697 O O . LYS C 1 27 ? -18.171 4.623 41.595 1.00 19.34 26 LYS C O 1
ATOM 703 N N . GLU C 1 28 ? -18.949 3.158 40.076 1.00 18.02 27 GLU C N 1
ATOM 704 C CA . GLU C 1 28 ? -19.738 2.419 41.058 1.00 18.92 27 GLU C CA 1
ATOM 705 C C . GLU C 1 28 ? -18.833 1.710 42.074 1.00 18.80 27 GLU C C 1
ATOM 706 O O . GLU C 1 28 ? -19.158 1.646 43.263 1.00 20.38 27 GLU C O 1
ATOM 712 N N . VAL C 1 29 ? -17.684 1.194 41.625 1.00 17.99 28 VAL C N 1
ATOM 713 C CA . VAL C 1 29 ? -16.703 0.600 42.519 1.00 18.71 28 VAL C CA 1
ATOM 714 C C . VAL C 1 29 ? -16.208 1.665 43.493 1.00 19.03 28 VAL C C 1
ATOM 715 O O . VAL C 1 29 ? -16.144 1.427 44.702 1.00 20.39 28 VAL C O 1
ATOM 719 N N . ALA C 1 30 ? -15.844 2.839 42.972 1.00 19.00 29 ALA C N 1
ATOM 720 C CA . ALA C 1 30 ? -15.385 3.927 43.828 1.00 20.25 29 ALA C CA 1
ATOM 721 C C . ALA C 1 30 ? -16.435 4.271 44.883 1.00 21.03 29 ALA C C 1
ATOM 722 O O . ALA C 1 30 ? -16.094 4.446 46.048 1.00 22.97 29 ALA C O 1
ATOM 724 N N . GLN C 1 31 ? -17.710 4.326 44.476 1.00 21.12 30 GLN C N 1
ATOM 725 C CA . GLN C 1 31 ? -18.788 4.691 45.382 1.00 22.16 30 GLN C CA 1
ATOM 726 C C . GLN C 1 31 ? -18.948 3.629 46.478 1.00 21.54 30 GLN C C 1
ATOM 727 O O . GLN C 1 31 ? -19.172 3.948 47.656 1.00 22.93 30 GLN C O 1
ATOM 733 N N . ALA C 1 32 ? -18.803 2.348 46.105 1.00 20.78 31 ALA C N 1
ATOM 734 C CA . ALA C 1 32 ? -18.910 1.254 47.066 1.00 21.79 31 ALA C CA 1
ATOM 735 C C . ALA C 1 32 ? -17.791 1.373 48.102 1.00 22.37 31 ALA C C 1
ATOM 736 O O . ALA C 1 32 ? -18.000 1.159 49.294 1.00 24.84 31 ALA C O 1
ATOM 738 N N . ILE C 1 33 ? -16.581 1.710 47.651 1.00 22.14 32 ILE C N 1
ATOM 739 C CA . ILE C 1 33 ? -15.457 1.826 48.563 1.00 23.56 32 ILE C CA 1
ATOM 740 C C . ILE C 1 33 ? -15.708 2.991 49.532 1.00 25.10 32 ILE C C 1
ATOM 741 O O . ILE C 1 33 ? -15.435 2.874 50.726 1.00 27.67 32 ILE C O 1
ATOM 746 N N . LYS C 1 34 ? -16.186 4.134 49.003 1.00 26.69 33 LYS C N 1
ATOM 747 C CA . LYS C 1 34 ? -16.403 5.328 49.810 1.00 30.53 33 LYS C CA 1
ATOM 748 C C . LYS C 1 34 ? -17.412 5.031 50.914 1.00 30.62 33 LYS C C 1
ATOM 749 O O . LYS C 1 34 ? -17.334 5.592 52.015 1.00 33.67 33 LYS C O 1
ATOM 755 N N . GLY C 1 35 ? -18.367 4.157 50.590 1.00 31.02 34 GLY C N 1
ATOM 756 C CA . GLY C 1 35 ? -19.449 3.793 51.483 1.00 34.67 34 GLY C CA 1
ATOM 757 C C . GLY C 1 35 ? -18.985 2.822 52.567 1.00 37.99 34 GLY C C 1
ATOM 758 O O . GLY C 1 35 ? -17.913 2.223 52.490 1.00 42.07 34 GLY C O 1
ATOM 763 N N . GLY D 1 2 ? -1.134 9.806 2.608 1.00 25.78 1 GLY D N 1
ATOM 764 C CA . GLY D 1 2 ? -2.536 9.702 2.264 1.00 24.80 1 GLY D CA 1
ATOM 765 C C . GLY D 1 2 ? -3.460 9.851 3.463 1.00 23.61 1 GLY D C 1
ATOM 766 O O . GLY D 1 2 ? -3.080 9.545 4.591 1.00 24.32 1 GLY D O 1
ATOM 767 N N . GLU D 1 3 ? -4.692 10.288 3.201 1.00 23.23 2 GLU D N 1
ATOM 768 C CA . GLU D 1 3 ? -5.603 10.602 4.291 1.00 22.69 2 GLU D CA 1
ATOM 769 C C . GLU D 1 3 ? -5.993 9.347 5.073 1.00 21.34 2 GLU D C 1
ATOM 770 O O . GLU D 1 3 ? -6.168 9.430 6.288 1.00 20.72 2 GLU D O 1
ATOM 776 N N . VAL D 1 4 ? -6.198 8.199 4.414 1.00 20.72 3 VAL D N 1
ATOM 777 C CA . VAL D 1 4 ? -6.590 7.004 5.162 1.00 20.08 3 VAL D CA 1
ATOM 778 C C . VAL D 1 4 ? -5.440 6.557 6.065 1.00 20.14 3 VAL D C 1
ATOM 779 O O . VAL D 1 4 ? -5.654 6.272 7.252 1.00 20.60 3 VAL D O 1
ATOM 783 N N . ALA D 1 5 ? -4.220 6.504 5.533 1.00 20.51 4 ALA D N 1
ATOM 784 C CA . ALA D 1 5 ? -3.076 6.118 6.348 1.00 20.60 4 ALA D CA 1
ATOM 785 C C . ALA D 1 5 ? -2.894 7.077 7.522 1.00 20.85 4 ALA D C 1
ATOM 786 O O . ALA D 1 5 ? -2.604 6.649 8.644 1.00 20.99 4 ALA D O 1
ATOM 788 N N . GLN D 1 6 ? -3.034 8.384 7.281 1.00 21.24 5 GLN D N 1
ATOM 789 C CA A GLN D 1 6 ? -2.884 9.361 8.349 0.60 22.11 5 GLN D CA 1
ATOM 790 C CA B GLN D 1 6 ? -2.875 9.354 8.354 0.40 21.87 5 GLN D CA 1
ATOM 791 C C . GLN D 1 6 ? -3.949 9.140 9.425 1.00 20.96 5 GLN D C 1
ATOM 792 O O . GLN D 1 6 ? -3.667 9.246 10.629 1.00 21.64 5 GLN D O 1
ATOM 803 N N . ALA D 1 7 ? -5.185 8.840 9.003 1.00 19.92 6 ALA D N 1
ATOM 804 C CA . ALA D 1 7 ? -6.258 8.634 9.966 1.00 19.53 6 ALA D CA 1
ATOM 805 C C . ALA D 1 7 ? -5.963 7.403 10.836 1.00 18.75 6 ALA D C 1
ATOM 806 O O . ALA D 1 7 ? -6.204 7.397 12.051 1.00 19.43 6 ALA D O 1
ATOM 808 N N . ILE D 1 8 ? -5.462 6.337 10.202 1.00 17.77 7 ILE D N 1
ATOM 809 C CA . ILE D 1 8 ? -5.106 5.129 10.933 1.00 18.41 7 ILE D CA 1
ATOM 810 C C . ILE D 1 8 ? -3.979 5.418 11.936 1.00 18.86 7 ILE D C 1
ATOM 811 O O . ILE D 1 8 ? -3.996 4.939 13.083 1.00 19.46 7 ILE D O 1
ATOM 816 N N . LYS D 1 9 ? -2.981 6.209 11.531 1.00 19.86 8 LYS D N 1
ATOM 817 C CA . LYS D 1 9 ? -1.912 6.605 12.444 1.00 20.97 8 LYS D CA 1
ATOM 818 C C . LYS D 1 9 ? -2.473 7.367 13.644 1.00 20.50 8 LYS D C 1
ATOM 819 O O . LYS D 1 9 ? -1.982 7.250 14.770 1.00 21.21 8 LYS D O 1
ATOM 825 N N . GLU D 1 10 ? -3.523 8.148 13.410 1.00 20.05 9 GLU D N 1
ATOM 826 C CA . GLU D 1 10 ? -4.156 8.899 14.487 1.00 21.20 9 GLU D CA 1
ATOM 827 C C . GLU D 1 10 ? -4.869 7.961 15.459 1.00 19.67 9 GLU D C 1
ATOM 828 O O . GLU D 1 10 ? -4.836 8.194 16.670 1.00 19.99 9 GLU D O 1
ATOM 834 N N . VAL D 1 11 ? -5.496 6.893 14.962 1.00 18.62 10 VAL D N 1
ATOM 835 C CA . VAL D 1 11 ? -6.038 5.866 15.848 1.00 18.74 10 VAL D CA 1
ATOM 836 C C . VAL D 1 11 ? -4.915 5.324 16.729 1.00 18.45 10 VAL D C 1
ATOM 837 O O . VAL D 1 11 ? -5.083 5.217 17.943 1.00 18.84 10 VAL D O 1
ATOM 841 N N . ALA D 1 12 ? -3.776 4.944 16.133 1.00 18.19 11 ALA D N 1
ATOM 842 C CA . ALA D 1 12 ? -2.665 4.383 16.905 1.00 19.23 11 ALA D CA 1
ATOM 843 C C . ALA D 1 12 ? -2.256 5.347 18.015 1.00 20.05 11 ALA D C 1
ATOM 844 O O . ALA D 1 12 ? -2.115 4.965 19.176 1.00 20.74 11 ALA D O 1
ATOM 846 N N . LYS D 1 13 ? -2.060 6.611 17.647 1.00 19.77 12 LYS D N 1
ATOM 847 C CA . LYS D 1 13 ? -1.554 7.609 18.578 1.00 20.88 12 LYS D CA 1
ATOM 848 C C . LYS D 1 13 ? -2.560 7.843 19.702 1.00 19.70 12 LYS D C 1
ATOM 849 O O . LYS D 1 13 ? -2.216 7.806 20.892 1.00 20.32 12 LYS D O 1
ATOM 855 N N . ALA D 1 14 ? -3.801 8.168 19.326 1.00 18.99 13 ALA D N 1
ATOM 856 C CA . ALA D 1 14 ? -4.792 8.627 20.295 1.00 19.22 13 ALA D CA 1
ATOM 857 C C . ALA D 1 14 ? -5.176 7.483 21.225 1.00 17.96 13 ALA D C 1
ATOM 858 O O . ALA D 1 14 ? -5.320 7.665 22.438 1.00 18.82 13 ALA D O 1
ATOM 860 N N . VAL D 1 15 ? -5.426 6.305 20.657 1.00 17.53 14 VAL D N 1
ATOM 861 C CA . VAL D 1 15 ? -5.879 5.190 21.475 1.00 17.44 14 VAL D CA 1
ATOM 862 C C . VAL D 1 15 ? -4.741 4.728 22.386 1.00 17.25 14 VAL D C 1
ATOM 863 O O . VAL D 1 15 ? -4.981 4.449 23.561 1.00 18.15 14 VAL D O 1
ATOM 867 N N . ALA D 1 16 ? -3.508 4.617 21.885 1.00 17.69 15 ALA D N 1
ATOM 868 C CA . ALA D 1 16 ? -2.409 4.194 22.752 1.00 18.30 15 ALA D CA 1
ATOM 869 C C . ALA D 1 16 ? -2.227 5.187 23.901 1.00 18.13 15 ALA D C 1
ATOM 870 O O . ALA D 1 16 ? -1.989 4.778 25.044 1.00 19.07 15 ALA D O 1
ATOM 872 N N . ALA D 1 17 ? -2.301 6.495 23.603 1.00 17.97 16 ALA D N 1
ATOM 873 C CA . ALA D 1 17 ? -2.086 7.500 24.638 1.00 19.36 16 ALA D CA 1
ATOM 874 C C . ALA D 1 17 ? -3.150 7.377 25.724 1.00 18.52 16 ALA D C 1
ATOM 875 O O . ALA D 1 17 ? -2.855 7.472 26.918 1.00 20.24 16 ALA D O 1
ATOM 877 N N . ALA D 1 18 ? -4.403 7.158 25.316 1.00 17.79 17 ALA D N 1
ATOM 878 C CA . ALA D 1 18 ? -5.498 7.046 26.265 1.00 17.47 17 ALA D CA 1
ATOM 879 C C . ALA D 1 18 ? -5.308 5.806 27.136 1.00 16.73 17 ALA D C 1
ATOM 880 O O . ALA D 1 18 ? -5.544 5.840 28.344 1.00 17.77 17 ALA D O 1
ATOM 882 N N . ILE D 1 19 ? -4.872 4.701 26.531 1.00 16.81 18 ILE D N 1
ATOM 883 C CA . ILE D 1 19 ? -4.642 3.468 27.272 1.00 16.36 18 ILE D CA 1
ATOM 884 C C . ILE D 1 19 ? -3.511 3.668 28.279 1.00 17.07 18 ILE D C 1
ATOM 885 O O . ILE D 1 19 ? -3.579 3.135 29.397 1.00 18.13 18 ILE D O 1
ATOM 890 N N . LYS D 1 20 ? -2.483 4.444 27.912 1.00 17.95 19 LYS D N 1
ATOM 891 C CA . LYS D 1 20 ? -1.421 4.767 28.866 1.00 19.45 19 LYS D CA 1
ATOM 892 C C . LYS D 1 20 ? -1.954 5.555 30.068 1.00 19.16 19 LYS D C 1
ATOM 893 O O . LYS D 1 20 ? -1.460 5.381 31.180 1.00 19.65 19 LYS D O 1
ATOM 899 N N . GLU D 1 21 ? -2.967 6.410 29.862 1.00 18.34 20 GLU D N 1
ATOM 900 C CA . GLU D 1 21 ? -3.612 7.106 30.972 1.00 19.51 20 GLU D CA 1
ATOM 901 C C . GLU D 1 21 ? -4.278 6.113 31.925 1.00 18.90 20 GLU D C 1
ATOM 902 O O . GLU D 1 21 ? -4.263 6.300 33.146 1.00 18.49 20 GLU D O 1
ATOM 907 N N . VAL D 1 22 ? -4.893 5.075 31.367 1.00 17.93 21 VAL D N 1
ATOM 908 C CA . VAL D 1 22 ? -5.476 4.022 32.183 1.00 17.45 21 VAL D CA 1
ATOM 909 C C . VAL D 1 22 ? -4.392 3.347 33.019 1.00 17.90 21 VAL D C 1
ATOM 910 O O . VAL D 1 22 ? -4.608 3.118 34.214 1.00 17.72 21 VAL D O 1
ATOM 914 N N . ALA D 1 23 ? -3.251 3.011 32.401 1.00 17.59 22 ALA D N 1
ATOM 915 C CA . ALA D 1 23 ? -2.172 2.368 33.137 1.00 18.30 22 ALA D CA 1
ATOM 916 C C . ALA D 1 23 ? -1.740 3.249 34.310 1.00 18.37 22 ALA D C 1
ATOM 917 O O . ALA D 1 23 ? -1.530 2.751 35.423 1.00 19.34 22 ALA D O 1
ATOM 919 N N . TRP D 1 24 ? -1.603 4.555 34.075 1.00 18.84 23 TRP D N 1
ATOM 920 C CA . TRP D 1 24 ? -1.167 5.451 35.144 1.00 19.54 23 TRP D CA 1
ATOM 921 C C . TRP D 1 24 ? -2.188 5.477 36.285 1.00 18.87 23 TRP D C 1
ATOM 922 O O . TRP D 1 24 ? -1.833 5.433 37.463 1.00 20.07 23 TRP D O 1
ATOM 933 N N . ALA D 1 25 ? -3.474 5.547 35.936 1.00 18.44 24 ALA D N 1
ATOM 934 C CA . ALA D 1 25 ? -4.538 5.561 36.919 1.00 18.91 24 ALA D CA 1
ATOM 935 C C . ALA D 1 25 ? -4.502 4.303 37.781 1.00 17.98 24 ALA D C 1
ATOM 936 O O . ALA D 1 25 ? -4.717 4.374 39.003 1.00 18.56 24 ALA D O 1
ATOM 938 N N . ILE D 1 26 ? -4.217 3.152 37.158 1.00 17.49 25 ILE D N 1
ATOM 939 C CA . ILE D 1 26 ? -4.097 1.908 37.907 1.00 18.00 25 ILE D CA 1
ATOM 940 C C . ILE D 1 26 ? -2.881 1.933 38.836 1.00 18.38 25 ILE D C 1
ATOM 941 O O . ILE D 1 26 ? -2.957 1.435 39.973 1.00 19.35 25 ILE D O 1
ATOM 946 N N . LYS D 1 27 ? -1.753 2.497 38.392 1.00 19.38 26 LYS D N 1
ATOM 947 C CA . LYS D 1 27 ? -0.617 2.683 39.297 1.00 20.86 26 LYS D CA 1
ATOM 948 C C . LYS D 1 27 ? -1.018 3.530 40.502 1.00 20.72 26 LYS D C 1
ATOM 949 O O . LYS D 1 27 ? -0.556 3.283 41.623 1.00 21.30 26 LYS D O 1
ATOM 955 N N . GLU D 1 28 ? -1.901 4.511 40.296 1.00 20.01 27 GLU D N 1
ATOM 956 C CA . GLU D 1 28 ? -2.378 5.322 41.417 1.00 21.18 27 GLU D CA 1
ATOM 957 C C . GLU D 1 28 ? -3.215 4.486 42.389 1.00 20.95 27 GLU D C 1
ATOM 958 O O . GLU D 1 28 ? -3.155 4.693 43.610 1.00 22.30 27 GLU D O 1
ATOM 964 N N . VAL D 1 29 ? -3.985 3.521 41.878 1.00 19.62 28 VAL D N 1
ATOM 965 C CA . VAL D 1 29 ? -4.688 2.604 42.763 1.00 20.13 28 VAL D CA 1
ATOM 966 C C . VAL D 1 29 ? -3.682 1.794 43.584 1.00 20.47 28 VAL D C 1
ATOM 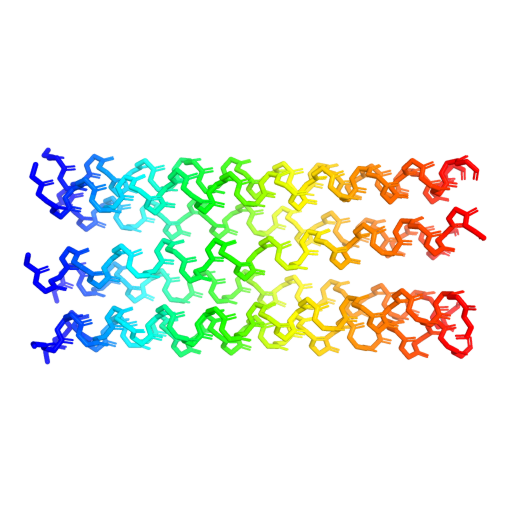967 O O . VAL D 1 29 ? -3.867 1.630 44.796 1.00 21.40 28 VAL D O 1
ATOM 971 N N . ALA D 1 30 ? -2.630 1.269 42.938 1.00 20.28 29 ALA D N 1
ATOM 972 C CA . ALA D 1 30 ? -1.622 0.507 43.657 1.00 22.40 29 ALA D CA 1
ATOM 973 C C . ALA D 1 30 ? -1.019 1.354 44.779 1.00 22.92 29 ALA D C 1
ATOM 974 O O . ALA D 1 30 ? -0.816 0.863 45.887 1.00 23.97 29 ALA D O 1
ATOM 976 N N . GLN D 1 31 ? -0.716 2.629 44.495 1.00 23.55 30 GLN D N 1
ATOM 977 C CA . GLN D 1 31 ? -0.117 3.513 45.488 1.00 26.11 30 GLN D CA 1
ATOM 978 C C . GLN D 1 31 ? -1.063 3.760 46.657 1.00 25.09 30 GLN D C 1
ATOM 979 O O . GLN D 1 31 ? -0.620 3.795 47.812 1.00 26.22 30 GLN D O 1
ATOM 985 N N . ALA D 1 32 ? -2.360 3.931 46.352 1.00 23.98 31 ALA D N 1
ATOM 986 C CA . ALA D 1 32 ? -3.372 4.154 47.374 1.00 24.49 31 ALA D CA 1
ATOM 987 C C . ALA D 1 32 ? -3.433 2.958 48.316 1.00 24.16 31 ALA D C 1
ATOM 988 O O . ALA D 1 32 ? -3.492 3.125 49.538 1.00 26.45 31 ALA D O 1
ATOM 990 N N . ILE D 1 33 ? -3.380 1.747 47.761 1.00 23.74 32 ILE D N 1
ATOM 991 C CA . ILE D 1 33 ? -3.418 0.543 48.589 1.00 24.30 32 ILE D CA 1
ATOM 992 C C . ILE D 1 33 ? -2.169 0.437 49.465 1.00 26.98 32 ILE D C 1
ATOM 993 O O . ILE D 1 33 ? -2.259 0.086 50.652 1.00 28.96 32 ILE D O 1
ATOM 998 N N . LYS D 1 34 ? -1.004 0.753 48.899 1.00 28.40 33 LYS D N 1
ATOM 999 C CA . LYS D 1 34 ? 0.255 0.681 49.621 1.00 31.63 33 LYS D CA 1
ATOM 1000 C C . LYS D 1 34 ? 0.265 1.627 50.822 1.00 33.98 33 LYS D C 1
ATOM 1001 O O . LYS D 1 34 ? 0.816 1.301 51.872 1.00 37.16 33 LYS D O 1
ATOM 1007 N N . GLY D 1 35 ? -0.334 2.804 50.630 1.00 34.99 34 GLY D N 1
ATOM 1008 C CA . GLY D 1 35 ? -0.367 3.841 51.639 1.00 37.94 34 GLY D CA 1
ATOM 1009 C C . GLY D 1 35 ? -1.409 3.524 52.703 1.00 40.33 34 GLY D C 1
ATOM 1010 O O . GLY D 1 35 ? -2.162 2.559 52.582 1.00 44.25 34 GLY D O 1
ATOM 1015 N N . GLY E 1 2 ? -12.161 12.661 2.797 1.00 25.45 1 GLY E N 1
ATOM 1016 C CA . GLY E 1 2 ? -12.944 11.524 2.381 1.00 24.18 1 GLY E CA 1
ATOM 1017 C C . GLY E 1 2 ? -13.668 10.834 3.529 1.00 22.39 1 GLY E C 1
ATOM 1018 O O . GLY E 1 2 ? -13.251 10.890 4.681 1.00 22.73 1 GLY E O 1
ATOM 1019 N N . GLU E 1 3 ? -14.749 10.137 3.178 1.00 22.54 2 GLU E N 1
ATOM 1020 C CA . GLU E 1 3 ? -15.646 9.614 4.195 1.00 22.23 2 GLU E CA 1
ATOM 1021 C C . GLU E 1 3 ? -14.982 8.486 4.980 1.00 20.59 2 GLU E C 1
ATOM 1022 O O . GLU E 1 3 ? -15.223 8.371 6.184 1.00 20.54 2 GLU E O 1
ATOM 1028 N N . VAL E 1 4 ? -14.161 7.641 4.332 1.00 19.76 3 VAL E N 1
ATOM 1029 C CA . VAL E 1 4 ? -13.510 6.567 5.078 1.00 19.75 3 VAL E CA 1
ATOM 1030 C C . VAL E 1 4 ? -12.504 7.155 6.071 1.00 19.19 3 VAL E C 1
ATOM 1031 O O . VAL E 1 4 ? -12.497 6.779 7.242 1.00 19.16 3 VAL E O 1
ATOM 1035 N N . ALA E 1 5 ? -11.635 8.061 5.614 1.00 19.60 4 ALA E N 1
ATOM 1036 C CA . ALA E 1 5 ? -10.666 8.701 6.489 1.00 20.10 4 ALA E CA 1
ATOM 1037 C C . ALA E 1 5 ? -11.371 9.412 7.643 1.00 19.71 4 ALA E C 1
ATOM 1038 O O . ALA E 1 5 ? -10.937 9.296 8.784 1.00 20.56 4 ALA E O 1
ATOM 1040 N N . GLN E 1 6 ? -12.478 10.113 7.368 1.00 19.97 5 GLN E N 1
ATOM 1041 C CA . GLN E 1 6 ? -13.190 10.844 8.409 1.00 20.70 5 GLN E CA 1
ATOM 1042 C C . GLN E 1 6 ? -13.793 9.870 9.427 1.00 19.57 5 GLN E C 1
ATOM 1043 O O . GLN E 1 6 ? -13.782 10.135 10.626 1.00 20.48 5 GLN E O 1
ATOM 1049 N N . ALA E 1 7 ? -14.296 8.719 8.958 1.00 19.00 6 ALA E N 1
ATOM 1050 C CA . ALA E 1 7 ? -14.842 7.719 9.866 1.00 18.28 6 ALA E CA 1
ATOM 1051 C C . ALA E 1 7 ? -13.751 7.153 10.773 1.00 17.65 6 ALA E C 1
ATOM 1052 O O . ALA E 1 7 ? -13.964 6.918 11.971 1.00 17.91 6 ALA E O 1
ATOM 1054 N N . ILE E 1 8 ? -12.566 6.904 10.208 1.00 17.68 7 ILE E N 1
ATOM 1055 C CA . ILE E 1 8 ? -11.456 6.385 11.000 1.00 17.50 7 ILE E CA 1
ATOM 1056 C C . ILE E 1 8 ? -11.017 7.420 12.041 1.00 17.82 7 ILE E C 1
ATOM 1057 O O . ILE E 1 8 ? -10.727 7.063 13.190 1.00 18.71 7 ILE E O 1
ATOM 1062 N N . LYS E 1 9 ? -10.961 8.701 11.665 1.00 17.83 8 LYS E N 1
ATOM 1063 C CA . LYS E 1 9 ? -10.677 9.753 12.633 1.00 19.89 8 LYS E CA 1
ATOM 1064 C C . LYS E 1 9 ? -11.707 9.753 13.765 1.00 19.44 8 LYS E C 1
ATOM 1065 O O . LYS E 1 9 ? -11.362 10.071 14.906 1.00 19.99 8 LYS E O 1
ATOM 1071 N N . GLU E 1 10 ? -12.974 9.451 13.448 1.00 18.65 9 GLU E N 1
ATOM 1072 C CA . GLU E 1 10 ? -14.020 9.401 14.460 1.00 18.62 9 GLU E CA 1
ATOM 1073 C C . GLU E 1 10 ? -13.785 8.243 15.430 1.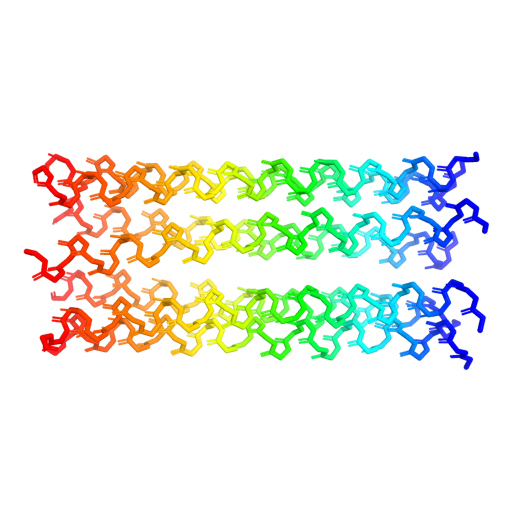00 17.63 9 GLU E C 1
ATOM 1074 O O . GLU E 1 10 ? -14.027 8.368 16.644 1.00 19.49 9 GLU E O 1
ATOM 1080 N N . VAL E 1 11 ? -13.324 7.101 14.932 1.00 17.43 10 VAL E N 1
ATOM 1081 C CA . VAL E 1 11 ? -12.892 6.013 15.814 1.00 17.39 10 VAL E CA 1
ATOM 1082 C C . VAL E 1 11 ? -11.810 6.506 16.774 1.00 17.83 10 VAL E C 1
ATOM 1083 O O . VAL E 1 11 ? -11.891 6.281 17.983 1.00 18.69 10 VAL E O 1
ATOM 1087 N N . ALA E 1 12 ? -10.779 7.168 16.242 1.00 17.78 11 ALA E N 1
ATOM 1088 C CA . ALA E 1 12 ? -9.692 7.659 17.081 1.00 17.70 11 ALA E CA 1
ATOM 1089 C C . ALA E 1 12 ? -10.239 8.549 18.192 1.00 18.92 11 ALA E C 1
ATOM 1090 O O . ALA E 1 12 ? -9.902 8.379 19.366 1.00 20.34 11 ALA E O 1
ATOM 1092 N N . LYS E 1 13 ? -11.062 9.521 17.801 1.00 19.15 12 LYS E N 1
ATOM 1093 C CA . LYS E 1 13 ? -11.577 10.509 18.737 1.00 19.69 12 LYS E CA 1
ATOM 1094 C C . LYS E 1 13 ? -12.471 9.837 19.779 1.00 18.91 12 LYS E C 1
ATOM 1095 O O . LYS E 1 13 ? -12.311 10.054 20.991 1.00 19.39 12 LYS E O 1
ATOM 1101 N N . ALA E 1 14 ? -13.465 9.080 19.316 1.00 18.66 13 ALA E N 1
ATOM 1102 C CA . ALA E 1 14 ? -14.500 8.575 20.214 1.00 18.13 13 ALA E CA 1
ATOM 1103 C C . ALA E 1 14 ? -13.929 7.527 21.155 1.00 17.52 13 ALA E C 1
ATOM 1104 O O . ALA E 1 14 ? -14.230 7.520 22.355 1.00 18.08 13 ALA E O 1
ATOM 1106 N N . VAL E 1 15 ? -13.149 6.599 20.613 1.00 17.61 14 VAL E N 1
ATOM 1107 C CA . VAL E 1 15 ? -12.612 5.517 21.425 1.00 16.98 14 VAL E CA 1
ATOM 1108 C C . VAL E 1 15 ? -11.582 6.072 22.406 1.00 17.31 14 VAL E C 1
ATOM 1109 O O . VAL E 1 15 ? -11.607 5.694 23.582 1.00 17.58 14 VAL E O 1
ATOM 1113 N N . ALA E 1 16 ? -10.707 6.987 21.977 1.00 16.80 15 ALA E N 1
ATOM 1114 C CA . ALA E 1 16 ? -9.740 7.560 22.918 1.00 17.64 15 ALA E CA 1
ATOM 1115 C C . ALA E 1 16 ? -10.460 8.303 24.037 1.00 17.19 15 ALA E C 1
ATOM 1116 O O . ALA E 1 16 ? -10.072 8.192 25.204 1.00 18.12 15 ALA E O 1
ATOM 1118 N N . ALA E 1 17 ? -11.495 9.081 23.701 1.00 17.11 16 ALA E N 1
ATOM 1119 C CA . ALA E 1 17 ? -12.218 9.841 24.716 1.00 18.17 16 ALA E CA 1
ATOM 1120 C C . ALA E 1 17 ? -12.851 8.894 25.735 1.00 17.55 16 ALA E C 1
ATOM 1121 O O . ALA E 1 17 ? -12.847 9.144 26.940 1.00 18.68 16 ALA E O 1
ATOM 1123 N N . ALA E 1 18 ? -13.399 7.786 25.253 1.00 16.73 17 ALA E N 1
ATOM 1124 C CA . ALA E 1 18 ? -14.062 6.844 26.133 1.00 16.61 17 ALA E CA 1
ATOM 1125 C C . ALA E 1 18 ? -13.046 6.192 27.068 1.00 16.06 17 ALA E C 1
ATOM 1126 O O . ALA E 1 18 ? -13.321 5.961 28.253 1.00 16.85 17 ALA E O 1
ATOM 1128 N N . ILE E 1 19 ? -11.863 5.854 26.540 1.00 15.80 18 ILE E N 1
ATOM 1129 C CA . ILE E 1 19 ? -10.821 5.235 27.347 1.00 16.17 18 ILE E CA 1
ATOM 1130 C C . ILE E 1 19 ? -10.306 6.223 28.394 1.00 15.59 18 ILE E C 1
ATOM 1131 O O . ILE E 1 19 ? -10.062 5.827 29.532 1.00 16.72 18 ILE E O 1
ATOM 1136 N N . LYS E 1 20 ? -10.230 7.513 28.060 1.00 16.46 19 LYS E N 1
ATOM 1137 C CA . LYS E 1 20 ? -9.880 8.523 29.060 1.00 17.89 19 LYS E CA 1
ATOM 1138 C C . LYS E 1 20 ? -10.907 8.533 30.194 1.00 17.30 19 LYS E C 1
ATOM 1139 O O . LYS E 1 20 ? -10.544 8.712 31.366 1.00 18.85 19 LYS E O 1
ATOM 1145 N N . GLU E 1 21 ? -12.196 8.342 29.866 1.00 16.88 20 GLU E N 1
ATOM 1146 C CA . GLU E 1 21 ? -13.209 8.298 30.919 1.00 17.50 20 GLU E CA 1
ATOM 1147 C C . GLU E 1 21 ? -12.941 7.132 31.874 1.00 17.23 20 GLU E C 1
ATOM 1148 O O . GLU E 1 21 ? -13.172 7.228 33.090 1.00 17.49 20 GLU E O 1
ATOM 1154 N N . VAL E 1 22 ? -12.481 6.006 31.336 1.00 16.44 21 VAL E N 1
ATOM 1155 C CA . VAL E 1 22 ? -12.094 4.879 32.178 1.00 16.29 21 VAL E CA 1
ATOM 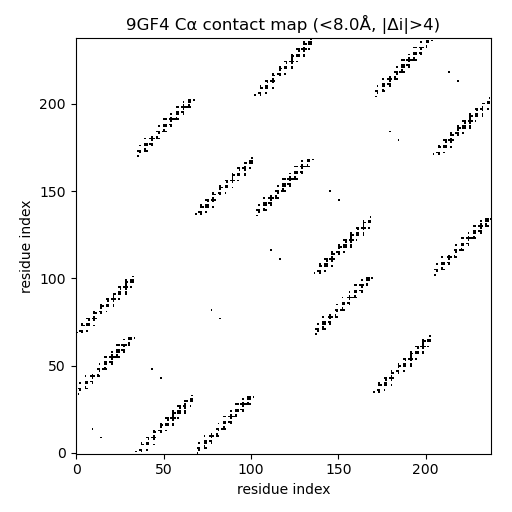1156 C C . VAL E 1 22 ? -10.940 5.285 33.102 1.00 16.62 21 VAL E C 1
ATOM 1157 O O . VAL E 1 22 ? -10.965 4.983 34.306 1.00 17.28 21 VAL E O 1
ATOM 1161 N N . ALA E 1 23 ? -9.917 5.959 32.575 1.00 16.62 22 ALA E N 1
ATOM 1162 C CA . ALA E 1 23 ? -8.797 6.394 33.406 1.00 17.32 22 ALA E CA 1
ATOM 1163 C C . ALA E 1 23 ? -9.295 7.289 34.544 1.00 17.73 22 ALA E C 1
ATOM 1164 O O . ALA E 1 23 ? -8.875 7.141 35.686 1.00 18.82 22 ALA E O 1
ATOM 1166 N N . TRP E 1 24 ? -10.190 8.235 34.241 1.00 17.74 23 TRP E N 1
ATOM 1167 C CA . TRP E 1 24 ? -10.648 9.159 35.272 1.00 19.39 23 TRP E CA 1
ATOM 1168 C C . TRP E 1 24 ? -11.445 8.403 36.335 1.00 18.66 23 TRP E C 1
ATOM 1169 O O . TRP E 1 24 ? -11.315 8.680 37.526 1.00 19.78 23 TRP E O 1
ATOM 1180 N N . ALA E 1 25 ? -12.240 7.414 35.918 1.00 17.48 24 ALA E N 1
ATOM 1181 C CA . ALA E 1 25 ? -12.998 6.605 36.870 1.00 17.34 24 ALA E CA 1
ATOM 1182 C C . ALA E 1 25 ? -12.053 5.817 37.776 1.00 16.74 24 ALA E C 1
ATOM 1183 O O . ALA E 1 25 ? -12.311 5.681 38.974 1.00 18.69 24 ALA E O 1
ATOM 1185 N N . ILE E 1 26 ? -10.947 5.284 37.229 1.00 17.20 25 ILE E N 1
ATOM 1186 C CA . ILE E 1 26 ? -9.995 4.545 38.039 1.00 17.38 25 ILE E CA 1
ATOM 1187 C C . ILE E 1 26 ? -9.328 5.473 39.055 1.00 17.83 25 ILE E C 1
ATOM 1188 O O . ILE E 1 26 ? -9.108 5.076 40.193 1.00 18.60 25 ILE E O 1
ATOM 1193 N N . LYS E 1 27 ? -9.051 6.722 38.678 1.00 18.99 26 LYS E N 1
ATOM 1194 C CA . LYS E 1 27 ? -8.543 7.697 39.631 1.00 20.68 26 LYS E CA 1
ATOM 1195 C C . LYS E 1 27 ? -9.530 7.886 40.782 1.00 20.02 26 LYS E C 1
ATOM 1196 O O . LYS E 1 27 ? -9.107 8.093 41.912 1.00 21.87 26 LYS E O 1
ATOM 1202 N N . GLU E 1 28 ? -10.835 7.827 40.517 1.00 20.63 27 GLU E N 1
ATOM 1203 C CA . GLU E 1 28 ? -11.826 7.962 41.579 1.00 20.86 27 GLU E CA 1
ATOM 1204 C C . GLU E 1 28 ? -11.697 6.789 42.552 1.00 20.49 27 GLU E C 1
ATOM 1205 O O . GLU E 1 28 ? -11.859 6.954 43.760 1.00 21.33 27 GLU E O 1
ATOM 1211 N N . VAL E 1 29 ? -11.423 5.585 42.032 1.00 19.12 28 VAL E N 1
ATOM 1212 C CA . VAL E 1 29 ? -11.184 4.428 42.889 1.00 18.82 28 VAL E CA 1
ATOM 1213 C C . VAL E 1 29 ? -9.960 4.677 43.776 1.00 18.61 28 VAL E C 1
ATOM 1214 O O . VAL E 1 29 ? -10.004 4.398 44.980 1.00 21.11 28 VAL E O 1
ATOM 1218 N N . ALA E 1 30 ? -8.858 5.172 43.196 1.00 19.20 29 ALA E N 1
ATOM 1219 C CA . ALA E 1 30 ? -7.658 5.447 43.975 1.00 21.01 29 ALA E CA 1
ATOM 1220 C C . ALA E 1 30 ? -7.979 6.432 45.097 1.00 21.60 29 ALA E C 1
ATOM 1221 O O . ALA E 1 30 ? -7.553 6.239 46.244 1.00 23.39 29 ALA E O 1
ATOM 1223 N N . GLN E 1 31 ? -8.714 7.507 44.772 1.00 21.91 30 GLN E N 1
ATOM 1224 C CA . GLN E 1 31 ? -9.080 8.504 45.772 1.00 24.29 30 GLN E CA 1
ATOM 1225 C C . GLN E 1 31 ? -9.951 7.900 46.870 1.00 24.11 30 GLN E C 1
ATOM 1226 O O . GLN E 1 31 ? -9.811 8.245 48.053 1.00 25.27 30 GLN E O 1
ATOM 1232 N N . ALA E 1 32 ? -10.879 7.021 46.494 1.00 22.41 31 ALA E N 1
ATOM 1233 C CA . ALA E 1 32 ? -11.750 6.394 47.483 1.00 23.83 31 ALA E CA 1
ATOM 1234 C C . ALA E 1 32 ? -10.947 5.536 48.463 1.00 23.33 31 ALA E C 1
ATOM 1235 O O . ALA E 1 32 ? -11.204 5.549 49.682 1.00 25.37 31 ALA E O 1
ATOM 1237 N N . ILE E 1 33 ? -9.952 4.805 47.932 1.00 22.69 32 ILE E N 1
ATOM 1238 C CA . ILE E 1 33 ? -9.099 3.971 48.779 1.00 22.90 32 ILE E CA 1
ATOM 1239 C C . ILE E 1 33 ? -8.301 4.864 49.738 1.00 24.22 32 ILE E C 1
ATOM 1240 O O . ILE E 1 33 ? -8.177 4.563 50.929 1.00 26.14 32 ILE E O 1
ATOM 1245 N N . LYS E 1 34 ? -7.762 5.965 49.209 1.00 26.14 33 LYS E N 1
ATOM 1246 C CA . LYS E 1 34 ? -6.923 6.871 49.983 1.00 29.65 33 LYS E CA 1
ATOM 1247 C C . LYS E 1 34 ? -7.716 7.507 51.129 1.00 32.14 33 LYS E C 1
ATOM 1248 O O . LYS E 1 34 ? -7.174 7.753 52.202 1.00 35.58 33 LYS E O 1
ATOM 1254 N N . GLY E 1 35 ? -8.999 7.789 50.871 1.00 33.93 34 GLY E N 1
ATOM 1255 C CA . GLY E 1 35 ? -9.863 8.441 51.834 1.00 37.00 34 GLY E CA 1
ATOM 1256 C C . GLY E 1 35 ? -10.363 7.450 52.879 1.00 39.41 34 GLY E C 1
ATOM 1257 O O . GLY E 1 35 ? -10.192 6.237 52.751 1.00 41.88 34 GLY E O 1
ATOM 1262 N N . GLY F 1 2 ? -1.738 -10.593 1.098 1.00 26.89 1 GLY F N 1
ATOM 1263 C CA . GLY F 1 2 ? -1.582 -9.172 0.872 1.00 24.79 1 GLY F CA 1
ATOM 1264 C C . GLY F 1 2 ? -1.126 -8.412 2.110 1.00 23.39 1 GLY F C 1
ATOM 1265 O O . GLY F 1 2 ? -1.421 -8.810 3.232 1.00 23.39 1 GLY F O 1
ATOM 1266 N N . GLU F 1 3 ? -0.466 -7.276 1.887 1.00 23.33 2 GLU F N 1
ATOM 1267 C CA . GLU F 1 3 ? 0.127 -6.558 3.003 1.00 22.95 2 GLU F CA 1
ATOM 1268 C C . GLU F 1 3 ? -0.942 -5.979 3.928 1.00 22.06 2 GLU F C 1
ATOM 1269 O O . GLU F 1 3 ? -0.729 -5.949 5.138 1.00 21.24 2 GLU F O 1
ATOM 1275 N N . VAL F 1 4 ? -2.063 -5.488 3.393 1.00 21.20 3 VAL F N 1
ATOM 1276 C CA . VAL F 1 4 ? -3.078 -4.931 4.282 1.00 20.54 3 VAL F CA 1
ATOM 1277 C C . VAL F 1 4 ? -3.699 -6.041 5.127 1.00 19.80 3 VAL F C 1
ATOM 1278 O O . VAL F 1 4 ? -3.855 -5.863 6.336 1.00 19.70 3 VAL F O 1
ATOM 1282 N N . ALA F 1 5 ? -4.055 -7.175 4.519 1.00 21.03 4 ALA F N 1
ATOM 1283 C CA . ALA F 1 5 ? -4.642 -8.268 5.282 1.00 20.98 4 ALA F CA 1
ATOM 1284 C C . ALA F 1 5 ? -3.655 -8.751 6.340 1.00 20.99 4 ALA F C 1
ATOM 1285 O O . ALA F 1 5 ? -4.055 -9.006 7.473 1.00 21.24 4 ALA F O 1
ATOM 1287 N N . GLN F 1 6 ? -2.373 -8.880 5.988 1.00 21.22 5 GLN F N 1
ATOM 1288 C CA . GLN F 1 6 ? -1.379 -9.335 6.963 1.00 21.99 5 GLN F CA 1
ATOM 1289 C C . GLN F 1 6 ? -1.259 -8.354 8.135 1.00 21.07 5 GLN F C 1
ATOM 1290 O O . GLN F 1 6 ? -1.156 -8.765 9.298 1.00 22.10 5 GLN F O 1
ATOM 1296 N N . ALA F 1 7 ? -1.313 -7.053 7.851 1.00 19.78 6 ALA F N 1
ATOM 1297 C CA . ALA F 1 7 ? -1.238 -6.047 8.901 1.00 19.60 6 ALA F CA 1
ATOM 1298 C C . ALA F 1 7 ? -2.440 -6.156 9.840 1.00 19.25 6 ALA F C 1
ATOM 1299 O O . ALA F 1 7 ? -2.303 -6.012 11.063 1.00 19.70 6 ALA F O 1
ATOM 1301 N N . ILE F 1 8 ? -3.635 -6.367 9.272 1.00 18.59 7 ILE F N 1
ATOM 1302 C CA . ILE F 1 8 ? -4.836 -6.489 10.085 1.00 17.75 7 ILE F CA 1
ATOM 1303 C C . ILE F 1 8 ? -4.750 -7.749 10.952 1.00 18.38 7 ILE F C 1
ATOM 1304 O O . ILE F 1 8 ? -5.121 -7.724 12.134 1.00 19.03 7 ILE F O 1
ATOM 1309 N N . LYS F 1 9 ? -4.230 -8.856 10.402 1.00 19.31 8 LYS F N 1
ATOM 1310 C CA . LYS F 1 9 ? -4.024 -10.058 11.206 1.00 20.36 8 LYS F CA 1
ATOM 1311 C C . LYS F 1 9 ? -3.066 -9.780 12.371 1.00 19.94 8 LYS F C 1
ATOM 1312 O O . LYS F 1 9 ? -3.207 -10.344 13.466 1.00 20.54 8 LYS F O 1
ATOM 1318 N N . GLU F 1 10 ? -2.052 -8.945 12.137 1.00 20.44 9 GLU F N 1
ATOM 1319 C CA . GLU F 1 10 ? -1.116 -8.583 13.193 1.00 21.44 9 GLU F CA 1
ATOM 1320 C C . GLU F 1 10 ? -1.812 -7.786 14.298 1.00 19.87 9 GLU F C 1
ATOM 1321 O O . GLU F 1 10 ? -1.492 -7.965 15.488 1.00 20.10 9 GLU F O 1
ATOM 1327 N N . VAL F 1 11 ? -2.750 -6.905 13.932 1.00 18.51 10 VAL F N 1
ATOM 1328 C CA . VAL F 1 11 ? -3.573 -6.230 14.940 1.00 18.93 10 VAL F CA 1
ATOM 1329 C C . VAL F 1 11 ? -4.283 -7.286 15.789 1.00 18.78 10 VAL F C 1
ATOM 1330 O O . VAL F 1 11 ? -4.266 -7.219 17.031 1.00 19.25 10 VAL F O 1
ATOM 1334 N N . ALA F 1 12 ? -4.939 -8.249 15.133 1.00 19.19 11 ALA F N 1
ATOM 1335 C CA . ALA F 1 12 ? -5.687 -9.257 15.872 1.00 19.25 11 ALA F CA 1
ATOM 1336 C C . ALA F 1 12 ? -4.770 -9.975 16.859 1.00 19.45 11 ALA F C 1
ATOM 1337 O O . ALA F 1 12 ? -5.093 -10.103 18.046 1.00 20.53 11 ALA F O 1
ATOM 1339 N N . LYS F 1 13 ? -3.606 -10.411 16.376 1.00 19.45 12 LYS F N 1
ATOM 1340 C CA . LYS F 1 13 ? -2.715 -11.225 17.189 1.00 20.94 12 LYS F CA 1
ATOM 1341 C C . LYS F 1 13 ? -2.148 -10.404 18.354 1.00 20.38 12 LYS F C 1
ATOM 1342 O O . LYS F 1 13 ? -2.155 -10.854 19.510 1.00 20.69 12 LYS F O 1
ATOM 1348 N N . ALA F 1 14 ? -1.601 -9.227 18.041 1.00 20.30 13 ALA F N 1
ATOM 1349 C CA . ALA F 1 14 ? -0.869 -8.465 19.044 1.00 19.87 13 ALA F CA 1
ATOM 1350 C C . ALA F 1 14 ? -1.838 -7.928 20.091 1.00 19.33 13 ALA F C 1
ATOM 1351 O O . ALA F 1 14 ? -1.533 -7.936 21.283 1.00 19.66 13 ALA F O 1
ATOM 1353 N N . VAL F 1 15 ? -2.972 -7.402 19.648 1.00 18.00 14 VAL F N 1
ATOM 1354 C CA . VAL F 1 15 ? -3.880 -6.782 20.603 1.00 18.19 14 VAL F CA 1
ATOM 1355 C C . VAL F 1 15 ? -4.548 -7.865 21.454 1.00 18.77 14 VAL F C 1
ATOM 1356 O O . VAL F 1 15 ? -4.678 -7.706 22.664 1.00 18.51 14 VAL F O 1
ATOM 1360 N N . ALA F 1 16 ? -4.968 -8.984 20.861 1.00 18.40 15 ALA F N 1
ATOM 1361 C CA . ALA F 1 16 ? -5.558 -10.049 21.664 1.00 18.51 15 ALA F CA 1
ATOM 1362 C C . ALA F 1 16 ? -4.550 -10.546 22.703 1.00 18.21 15 ALA F C 1
ATOM 1363 O O . ALA F 1 16 ? -4.916 -10.797 23.852 1.00 19.18 15 ALA F O 1
ATOM 1365 N N . ALA F 1 17 ? -3.281 -10.723 22.314 1.00 18.58 16 ALA F N 1
ATOM 1366 C CA . ALA F 1 17 ? -2.292 -11.248 23.251 1.00 19.07 16 ALA F CA 1
ATOM 1367 C C . ALA F 1 17 ? -2.099 -10.287 24.428 1.00 18.22 16 ALA F C 1
ATOM 1368 O O . ALA F 1 17 ? -1.966 -10.695 25.590 1.00 20.14 16 ALA F O 1
ATOM 1370 N N . ALA F 1 18 ? -2.065 -8.995 24.134 1.00 18.29 17 ALA F N 1
ATOM 1371 C CA . ALA F 1 18 ? -1.874 -7.995 25.177 1.00 17.72 17 ALA F CA 1
ATOM 1372 C C . ALA F 1 18 ? -3.067 -7.994 26.131 1.00 17.63 17 ALA F C 1
ATOM 1373 O O . ALA F 1 18 ? -2.893 -7.864 27.354 1.00 18.07 17 ALA F O 1
ATOM 1375 N N . ILE F 1 19 ? -4.278 -8.099 25.580 1.00 16.93 18 ILE F N 1
ATOM 1376 C CA . ILE F 1 19 ? -5.478 -8.104 26.402 1.00 16.89 18 ILE F CA 1
ATOM 1377 C C . ILE F 1 19 ? -5.461 -9.334 27.311 1.00 17.21 18 ILE F C 1
ATOM 1378 O O . ILE F 1 19 ? -5.906 -9.263 28.457 1.00 17.28 18 ILE F O 1
ATOM 1383 N N . LYS F 1 20 ? -4.987 -10.477 26.803 1.00 17.23 19 LYS F N 1
ATOM 1384 C CA . LYS F 1 20 ? -4.878 -11.663 27.642 1.00 18.90 19 LYS F CA 1
ATOM 1385 C C . LYS F 1 20 ? -3.922 -11.423 28.810 1.00 18.47 19 LYS F C 1
ATOM 1386 O O . LYS F 1 20 ? -4.125 -11.972 29.895 1.00 18.98 19 LYS F O 1
ATOM 1392 N N . GLU F 1 21 ? -2.864 -10.635 28.597 1.00 18.70 20 GLU F N 1
ATOM 1393 C CA . GLU F 1 21 ? -1.956 -10.311 29.693 1.00 19.67 20 GLU F CA 1
ATOM 1394 C C . GLU F 1 21 ? -2.701 -9.514 30.761 1.00 18.21 20 GLU F C 1
ATOM 1395 O O . GLU F 1 21 ? -2.474 -9.699 31.957 1.00 18.90 20 GLU F O 1
ATOM 1401 N N . VAL F 1 22 ? -3.579 -8.606 30.340 1.00 17.85 21 VAL F N 1
ATOM 1402 C CA . VAL F 1 22 ? -4.444 -7.883 31.274 1.00 17.09 21 VAL F CA 1
ATOM 1403 C C . VAL F 1 22 ? -5.307 -8.853 32.075 1.00 17.09 21 VAL F C 1
ATOM 1404 O O . VAL F 1 22 ? -5.393 -8.732 33.306 1.00 17.52 21 VAL F O 1
ATOM 1408 N N . ALA F 1 23 ? -5.964 -9.799 31.398 1.00 16.80 22 ALA F N 1
ATOM 1409 C CA . ALA F 1 23 ? -6.785 -10.785 32.090 1.00 16.81 22 ALA F CA 1
ATOM 1410 C C . ALA F 1 23 ? -5.974 -11.541 33.147 1.00 17.59 22 ALA F C 1
ATOM 1411 O O . ALA F 1 23 ? -6.436 -11.777 34.279 1.00 18.65 22 ALA F O 1
ATOM 1413 N N . TRP F 1 24 ? -4.757 -11.952 32.791 1.00 17.75 23 TRP F N 1
ATOM 1414 C CA . TRP F 1 24 ? -3.934 -12.724 33.707 1.00 18.64 23 TRP F CA 1
ATOM 1415 C C . TRP F 1 24 ? -3.547 -11.879 34.919 1.00 19.14 23 TRP F C 1
ATOM 1416 O O . TRP F 1 24 ? -3.532 -12.363 36.059 1.00 20.12 23 TRP F O 1
ATOM 1427 N N . ALA F 1 25 ? -3.215 -10.609 34.675 1.00 17.94 24 ALA F N 1
ATOM 1428 C CA . ALA F 1 25 ? -2.871 -9.722 35.784 1.00 18.44 24 ALA F CA 1
ATOM 1429 C C . ALA F 1 25 ? -4.047 -9.572 36.752 1.00 17.93 24 ALA F C 1
ATOM 1430 O O . ALA F 1 25 ? -3.858 -9.509 37.979 1.00 19.19 24 ALA F O 1
ATOM 1432 N N . ILE F 1 26 ? -5.270 -9.501 36.219 1.00 18.29 25 ILE F N 1
ATOM 1433 C CA . ILE F 1 26 ? -6.463 -9.368 37.041 1.00 17.37 25 ILE F CA 1
ATOM 1434 C C . ILE F 1 26 ? -6.667 -10.651 37.853 1.00 17.89 25 ILE F C 1
ATOM 1435 O O . ILE F 1 26 ? -7.064 -10.588 39.016 1.00 18.98 25 ILE F O 1
ATOM 1440 N N . LYS F 1 27 ? -6.385 -11.819 37.258 1.00 17.81 26 LYS F N 1
ATOM 1441 C CA . LYS F 1 27 ? -6.459 -13.065 38.003 1.00 19.10 26 LYS F CA 1
ATOM 1442 C C . LYS F 1 27 ? -5.486 -13.016 39.186 1.00 19.59 26 LYS F C 1
ATOM 1443 O O . LYS F 1 27 ? -5.784 -13.547 40.257 1.00 20.65 26 LYS F O 1
ATOM 1449 N N . GLU F 1 28 ? -4.309 -12.403 38.992 1.00 19.99 27 GLU F N 1
ATOM 1450 C CA . GLU F 1 28 ? -3.344 -12.286 40.084 1.00 21.89 27 GLU F CA 1
ATOM 1451 C C . GLU F 1 28 ? -3.900 -11.409 41.206 1.00 20.79 27 GLU F C 1
ATOM 1452 O O . GLU F 1 28 ? -3.677 -11.694 42.388 1.00 22.59 27 GLU F O 1
ATOM 1458 N N . VAL F 1 29 ? -4.623 -10.344 40.853 1.00 20.07 28 VAL F N 1
ATOM 1459 C CA . VAL F 1 29 ? -5.302 -9.518 41.850 1.00 20.48 28 VAL F CA 1
ATOM 1460 C C . VAL F 1 29 ? -6.315 -10.361 42.632 1.00 19.96 28 VAL F C 1
ATOM 1461 O O . VAL F 1 29 ? -6.383 -10.271 43.865 1.00 21.43 28 VAL F O 1
ATOM 1465 N N . ALA F 1 30 ? -7.104 -11.190 41.945 1.00 19.77 29 ALA F N 1
ATOM 1466 C CA . ALA F 1 30 ? -8.068 -12.039 42.633 1.00 20.12 29 ALA F CA 1
ATOM 1467 C C . ALA F 1 30 ? -7.358 -12.952 43.630 1.00 21.11 29 ALA F C 1
ATOM 1468 O O . ALA F 1 30 ? -7.801 -13.114 44.774 1.00 21.94 29 ALA F O 1
ATOM 1470 N N . GLN F 1 31 ? -6.220 -13.532 43.227 1.00 21.97 30 GLN F N 1
ATOM 1471 C CA . GLN F 1 31 ? -5.544 -14.475 44.100 1.00 24.32 30 GLN F CA 1
ATOM 1472 C C . GLN F 1 31 ? -4.925 -13.740 45.296 1.00 23.73 30 GLN F C 1
ATOM 1473 O O . GLN F 1 31 ? -4.887 -14.268 46.424 1.00 25.85 30 GLN F O 1
ATOM 1479 N N . ALA F 1 32 ? -4.481 -12.495 45.071 1.00 23.46 31 ALA F N 1
ATOM 1480 C CA . ALA F 1 32 ? -3.957 -11.668 46.155 1.00 23.87 31 ALA F CA 1
ATOM 1481 C C . ALA F 1 32 ? -5.044 -11.391 47.191 1.00 23.44 31 ALA F C 1
ATOM 1482 O O . ALA F 1 32 ? -4.821 -11.465 48.397 1.00 26.76 31 ALA F O 1
ATOM 1484 N N . ILE F 1 33 ? -6.250 -11.073 46.720 1.00 22.43 32 ILE F N 1
ATOM 1485 C CA . ILE F 1 33 ? -7.358 -10.786 47.626 1.00 23.20 32 ILE F CA 1
ATOM 1486 C C . ILE F 1 33 ? -7.732 -12.032 48.426 1.00 25.24 32 ILE F C 1
ATOM 1487 O O . ILE F 1 33 ? -8.028 -11.951 49.623 1.00 27.33 32 ILE F O 1
ATOM 1492 N N . LYS F 1 34 ? -7.750 -13.188 47.759 1.00 26.70 33 LYS F N 1
ATOM 1493 C CA . LYS F 1 34 ? -8.124 -14.436 48.410 1.00 30.32 33 LYS F CA 1
ATOM 1494 C C . LYS F 1 34 ? -7.176 -14.734 49.567 1.00 33.91 33 LYS F C 1
ATOM 1495 O O . LYS F 1 34 ? -7.593 -15.316 50.567 1.00 36.41 33 LYS F O 1
ATOM 1499 N N . GLY F 1 35 ? -5.898 -14.367 49.402 1.00 35.52 34 GLY F N 1
ATOM 1500 C CA . GLY F 1 35 ? -4.891 -14.577 50.426 1.00 40.97 34 GLY F CA 1
ATOM 1501 C C . GLY F 1 35 ? -5.122 -13.647 51.613 1.00 43.75 34 GLY F C 1
ATOM 1502 O O . GLY F 1 35 ? -5.869 -12.675 51.521 1.00 48.29 34 GLY F O 1
ATOM 1507 N N . GLY G 1 2 ? 3.482 -0.520 1.830 1.00 27.00 1 GLY G N 1
ATOM 1508 C CA . GLY G 1 2 ? 2.485 0.497 1.585 1.00 25.05 1 GLY G CA 1
ATOM 1509 C C . GLY G 1 2 ? 2.092 1.268 2.833 1.00 23.75 1 GLY G C 1
ATOM 1510 O O . GLY G 1 2 ? 2.159 0.757 3.948 1.00 24.29 1 GLY G O 1
ATOM 1511 N N . GLU G 1 3 ? 1.681 2.515 2.631 1.00 23.33 2 GLU G N 1
ATOM 1512 C CA . GLU G 1 3 ? 1.421 3.386 3.766 1.00 23.13 2 GLU G CA 1
ATOM 1513 C C . GLU G 1 3 ? 0.255 2.865 4.606 1.00 21.81 2 GLU G C 1
ATOM 1514 O O . GLU G 1 3 ? 0.264 3.044 5.822 1.00 21.66 2 GLU G O 1
ATOM 1520 N N . VAL G 1 4 ? -0.805 2.328 3.981 1.00 21.36 3 VAL G N 1
ATOM 1521 C CA . VAL G 1 4 ? -1.933 1.866 4.780 1.00 20.75 3 VAL G CA 1
ATOM 1522 C C . VAL G 1 4 ? -1.520 0.665 5.629 1.00 20.29 3 VAL G C 1
ATOM 1523 O O . VAL G 1 4 ? -1.816 0.621 6.830 1.00 20.58 3 VAL G O 1
ATOM 1527 N N . ALA G 1 5 ? -0.851 -0.316 5.025 1.00 20.59 4 ALA G N 1
ATOM 1528 C CA . ALA G 1 5 ? -0.394 -1.470 5.777 1.00 21.19 4 ALA G CA 1
ATOM 1529 C C . ALA G 1 5 ? 0.530 -1.037 6.914 1.00 21.31 4 ALA G C 1
ATOM 1530 O O . ALA G 1 5 ? 0.423 -1.550 8.029 1.00 21.31 4 ALA G O 1
ATOM 1532 N N . GLN G 1 6 ? 1.442 -0.097 6.649 1.00 21.32 5 GLN G N 1
ATOM 1533 C CA . GLN G 1 6 ? 2.377 0.368 7.671 1.00 22.51 5 GLN G CA 1
ATOM 1534 C C . GLN G 1 6 ? 1.633 1.063 8.815 1.00 20.97 5 GLN G C 1
ATOM 1535 O O . GLN G 1 6 ? 1.960 0.843 9.987 1.00 21.13 5 GLN G O 1
ATOM 1541 N N . ALA G 1 7 ? 0.590 1.851 8.496 1.00 20.69 6 ALA G N 1
ATOM 1542 C CA . ALA G 1 7 ? -0.196 2.502 9.543 1.00 20.07 6 ALA G CA 1
ATOM 1543 C C . ALA G 1 7 ? -0.931 1.471 10.398 1.00 19.21 6 ALA G C 1
ATOM 1544 O O . ALA G 1 7 ? -1.036 1.626 11.616 1.00 19.40 6 ALA G O 1
ATOM 1546 N N . ILE G 1 8 ? -1.448 0.422 9.767 1.00 19.12 7 ILE G N 1
ATOM 1547 C CA . ILE G 1 8 ? -2.157 -0.614 10.501 1.00 18.68 7 ILE G CA 1
ATOM 1548 C C . ILE G 1 8 ? -1.170 -1.336 11.427 1.00 19.18 7 ILE G C 1
ATOM 1549 O O . ILE G 1 8 ? -1.502 -1.640 12.576 1.00 19.30 7 ILE G O 1
ATOM 1554 N N . LYS G 1 9 ? 0.046 -1.613 10.945 1.00 19.60 8 LYS G N 1
ATOM 1555 C CA . LYS G 1 9 ? 1.076 -2.224 11.776 1.00 20.56 8 LYS G CA 1
ATOM 1556 C C . LYS G 1 9 ? 1.386 -1.342 12.986 1.00 19.85 8 LYS G C 1
ATOM 1557 O O . LYS G 1 9 ? 1.669 -1.854 14.073 1.00 21.05 8 LYS G O 1
ATOM 1563 N N . GLU G 1 10 ? 1.352 -0.020 12.798 1.00 20.08 9 GLU G N 1
ATOM 1564 C CA . GLU G 1 10 ? 1.598 0.895 13.901 1.00 20.82 9 GLU G CA 1
ATOM 1565 C C . GLU G 1 10 ? 0.484 0.810 14.945 1.00 20.05 9 GLU G C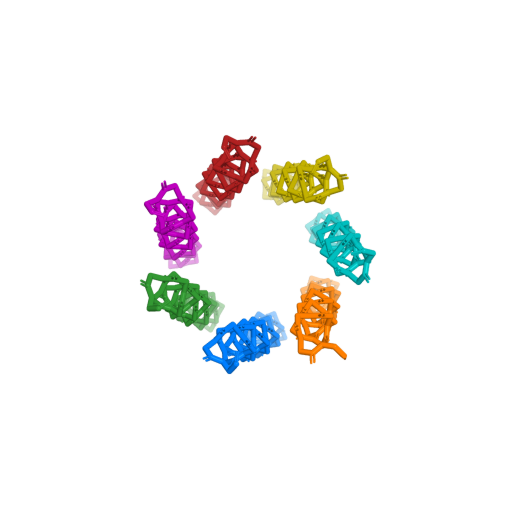 1
ATOM 1566 O O . GLU G 1 10 ? 0.765 0.931 16.149 1.00 20.67 9 GLU G O 1
ATOM 1572 N N . VAL G 1 11 ? -0.772 0.650 14.501 1.00 19.17 10 VAL G N 1
ATOM 1573 C CA . VAL G 1 11 ? -1.868 0.400 15.431 1.00 18.95 10 VAL G CA 1
ATOM 1574 C C . VAL G 1 11 ? -1.551 -0.841 16.267 1.00 18.64 10 VAL G C 1
ATOM 1575 O O . VAL G 1 11 ? -1.669 -0.812 17.501 1.00 19.18 10 VAL G O 1
ATOM 1579 N N . ALA G 1 12 ? -1.200 -1.950 15.607 1.00 18.18 11 ALA G N 1
ATOM 1580 C CA . ALA G 1 12 ? -0.908 -3.179 16.335 1.00 19.01 11 ALA G CA 1
ATOM 1581 C C . ALA G 1 12 ? 0.177 -2.924 17.377 1.00 19.85 11 ALA G C 1
ATOM 1582 O O . ALA G 1 12 ? 0.016 -3.315 18.531 1.00 20.72 11 ALA G O 1
ATOM 1584 N N . LYS G 1 13 ? 1.291 -2.310 16.956 1.00 20.22 12 LYS G N 1
ATOM 1585 C CA . LYS G 1 13 ? 2.440 -2.111 17.825 1.00 21.38 12 LYS G CA 1
ATOM 1586 C C . LYS G 1 13 ? 2.081 -1.207 19.010 1.00 21.05 12 LYS G C 1
ATOM 1587 O O . LYS G 1 13 ? 2.323 -1.551 20.177 1.00 21.22 12 LYS G O 1
ATOM 1593 N N . ALA G 1 14 ? 1.539 -0.026 18.715 1.00 19.80 13 ALA G N 1
ATOM 1594 C CA . ALA G 1 14 ? 1.339 0.977 19.751 1.00 19.78 13 ALA G CA 1
ATOM 1595 C C . ALA G 1 14 ? 0.230 0.563 20.717 1.00 19.40 13 ALA G C 1
ATOM 1596 O O . ALA G 1 14 ? 0.338 0.749 21.936 1.00 19.51 13 ALA G O 1
ATOM 1598 N N . VAL G 1 15 ? -0.865 0.032 20.184 1.00 18.46 14 VAL G N 1
ATOM 1599 C CA . VAL G 1 15 ? -1.983 -0.305 21.056 1.00 17.96 14 VAL G CA 1
ATOM 1600 C C . VAL G 1 15 ? -1.623 -1.521 21.899 1.00 17.75 14 VAL G C 1
ATOM 1601 O O . VAL G 1 15 ? -1.874 -1.525 23.113 1.00 18.45 14 VAL G O 1
ATOM 1605 N N . ALA G 1 16 ? -0.972 -2.533 21.308 1.00 18.11 15 ALA G N 1
ATOM 1606 C CA . ALA G 1 16 ? -0.547 -3.682 22.124 1.00 18.65 15 ALA G CA 1
ATOM 1607 C C . ALA G 1 16 ? 0.415 -3.265 23.238 1.00 19.09 15 ALA G C 1
ATOM 1608 O O . ALA G 1 16 ? 0.311 -3.736 24.383 1.00 19.20 15 ALA G O 1
ATOM 1610 N N . ALA G 1 17 ? 1.369 -2.390 22.927 1.00 19.85 16 ALA G N 1
ATOM 1611 C CA . ALA G 1 17 ? 2.339 -1.978 23.935 1.00 19.83 16 ALA G CA 1
ATOM 1612 C C . ALA G 1 17 ? 1.650 -1.253 25.090 1.00 19.57 16 ALA G C 1
ATOM 1613 O O . ALA G 1 17 ? 1.980 -1.463 26.270 1.00 20.13 16 ALA G O 1
ATOM 1615 N N . ALA G 1 18 ? 0.696 -0.388 24.762 1.00 18.67 17 ALA G N 1
ATOM 1616 C CA . ALA G 1 18 ? 0.000 0.375 25.793 1.00 18.25 17 ALA G CA 1
ATOM 1617 C C . ALA G 1 18 ? -0.824 -0.563 26.675 1.00 18.09 17 ALA G C 1
ATOM 1618 O O . ALA G 1 18 ? -0.901 -0.382 27.890 1.00 18.00 17 ALA G O 1
ATOM 1620 N N . ILE G 1 19 ? -1.464 -1.562 26.060 1.00 17.69 18 ILE G N 1
ATOM 1621 C CA . ILE G 1 19 ? -2.264 -2.517 26.815 1.00 17.48 18 ILE G CA 1
ATOM 1622 C C . ILE G 1 19 ? -1.355 -3.326 27.746 1.00 17.69 18 ILE G C 1
ATOM 1623 O O . ILE G 1 19 ? -1.742 -3.621 28.881 1.00 18.01 18 ILE G O 1
ATOM 1628 N N . LYS G 1 20 ? -0.142 -3.675 27.289 1.00 18.21 19 LYS G N 1
ATOM 1629 C CA . LYS G 1 20 ? 0.814 -4.346 28.166 1.00 19.71 19 LYS G CA 1
ATOM 1630 C C . LYS G 1 20 ? 1.141 -3.485 29.390 1.00 19.04 19 LYS G C 1
ATOM 1631 O O . LYS G 1 20 ? 1.299 -4.009 30.496 1.00 20.59 19 LYS G O 1
ATOM 1637 N N . GLU G 1 21 ? 1.228 -2.165 29.215 1.00 18.86 20 GLU G N 1
ATOM 1638 C CA . GLU G 1 21 ? 1.468 -1.275 30.348 1.00 19.90 20 GLU G CA 1
ATOM 1639 C C . GLU G 1 21 ? 0.319 -1.357 31.348 1.00 18.98 20 GLU G C 1
ATOM 1640 O O . GLU G 1 21 ? 0.531 -1.302 32.559 1.00 19.73 20 GLU G O 1
ATOM 1646 N N . VAL G 1 22 ? -0.910 -1.484 30.860 1.00 18.48 21 VAL G N 1
ATOM 1647 C CA . VAL G 1 22 ? -2.037 -1.704 31.762 1.00 17.50 21 VAL G CA 1
ATOM 1648 C C . VAL G 1 22 ? -1.867 -3.003 32.546 1.00 18.44 21 VAL G C 1
ATOM 1649 O O . VAL G 1 22 ? -2.089 -3.014 33.758 1.00 18.94 21 VAL G O 1
ATOM 1653 N N . ALA G 1 23 ? -1.471 -4.094 31.879 1.00 17.85 22 ALA G N 1
ATOM 1654 C CA . ALA G 1 23 ? -1.260 -5.355 32.588 1.00 18.46 22 ALA G CA 1
ATOM 1655 C C . ALA G 1 23 ? -0.224 -5.191 33.703 1.00 19.15 22 ALA G C 1
ATOM 1656 O O . ALA G 1 23 ? -0.398 -5.730 34.797 1.00 19.81 22 ALA G O 1
ATOM 1658 N N . TRP G 1 24 ? 0.886 -4.505 33.409 1.00 20.14 23 TRP G N 1
ATOM 1659 C CA . TRP G 1 24 ? 1.952 -4.339 34.380 1.00 21.40 23 TRP G CA 1
ATOM 1660 C C . TRP G 1 24 ? 1.462 -3.535 35.586 1.00 20.35 23 TRP G C 1
ATOM 1661 O O . TRP G 1 24 ? 1.814 -3.846 36.730 1.00 22.16 23 TRP G O 1
ATOM 1668 N N . ALA G 1 25 ? 0.659 -2.500 35.330 1.00 19.08 24 ALA G N 1
ATOM 1669 C CA . ALA G 1 25 ? 0.102 -1.698 36.408 1.00 19.44 24 ALA G CA 1
ATOM 1670 C C . ALA G 1 25 ? -0.803 -2.549 37.302 1.00 19.29 24 ALA G C 1
ATOM 1671 O O . ALA G 1 25 ? -0.842 -2.377 38.523 1.00 19.82 24 ALA G O 1
ATOM 1673 N N . ILE G 1 26 ? -1.589 -3.437 36.690 1.00 18.11 25 ILE G N 1
ATOM 1674 C CA . ILE G 1 26 ? -2.483 -4.286 37.462 1.00 18.17 25 ILE G CA 1
ATOM 1675 C C . ILE G 1 26 ? -1.668 -5.252 38.322 1.00 19.41 25 ILE G C 1
ATOM 1676 O O . ILE G 1 26 ? -2.038 -5.520 39.467 1.00 20.11 25 ILE G O 1
ATOM 1681 N N . LYS G 1 27 ? -0.532 -5.748 37.814 1.00 20.27 26 LYS G N 1
ATOM 1682 C CA . LYS G 1 27 ? 0.358 -6.555 38.641 1.00 21.68 26 LYS G CA 1
ATOM 1683 C C . LYS G 1 27 ? 0.840 -5.756 39.853 1.00 21.36 26 LYS G C 1
ATOM 1684 O O . LYS G 1 27 ? 1.024 -6.326 40.928 1.00 23.40 26 LYS G O 1
ATOM 1690 N N . GLU G 1 28 ? 1.072 -4.450 39.692 1.00 20.89 27 GLU G N 1
ATOM 1691 C CA . GLU G 1 28 ? 1.453 -3.616 40.826 1.00 21.95 27 GLU G CA 1
ATOM 1692 C C . GLU G 1 28 ? 0.343 -3.583 41.880 1.00 21.76 27 GLU G C 1
ATOM 1693 O O . GLU G 1 28 ? 0.638 -3.533 43.091 1.00 22.76 27 GLU G O 1
ATOM 1699 N N . VAL G 1 29 ? -0.919 -3.561 41.436 1.00 20.34 28 VAL G N 1
ATOM 1700 C CA . VAL G 1 29 ? -2.040 -3.594 42.375 1.00 20.49 28 VAL G CA 1
ATOM 1701 C C . VAL G 1 29 ? -2.024 -4.912 43.136 1.00 20.63 28 VAL G C 1
ATOM 1702 O O . VAL G 1 29 ? -2.206 -4.934 44.356 1.00 22.02 28 VAL G O 1
ATOM 1706 N N . ALA G 1 30 ? -1.800 -6.023 42.430 1.00 20.92 29 ALA G N 1
ATOM 1707 C CA . ALA G 1 30 ? -1.723 -7.315 43.099 1.00 21.80 29 ALA G CA 1
ATOM 1708 C C . ALA G 1 30 ? -0.618 -7.316 44.164 1.00 23.21 29 ALA G C 1
ATOM 1709 O O . ALA G 1 30 ? -0.809 -7.784 45.291 1.00 23.59 29 ALA G O 1
ATOM 1711 N N . GLN G 1 31 ? 0.556 -6.785 43.819 1.00 23.78 30 GLN G N 1
ATOM 1712 C CA . GLN G 1 31 ? 1.665 -6.741 44.762 1.00 25.56 30 GLN G CA 1
ATOM 1713 C C . GLN G 1 31 ? 1.331 -5.850 45.954 1.00 24.51 30 GLN G C 1
ATOM 1714 O O . GLN G 1 31 ? 1.710 -6.168 47.082 1.00 25.93 30 GLN G O 1
ATOM 1720 N N . ALA G 1 32 ? 0.604 -4.753 45.722 1.00 23.44 31 ALA G N 1
ATOM 1721 C CA . ALA G 1 32 ? 0.257 -3.842 46.809 1.00 24.41 31 ALA G CA 1
ATOM 1722 C C . ALA G 1 32 ? -0.678 -4.536 47.802 1.00 23.83 31 ALA G C 1
ATOM 1723 O O . ALA G 1 32 ? -0.547 -4.371 49.022 1.00 26.07 31 ALA G O 1
ATOM 1725 N N . ILE G 1 33 ? -1.625 -5.311 47.282 1.00 23.13 32 ILE G N 1
ATOM 1726 C CA . ILE G 1 33 ? -2.571 -6.048 48.113 1.00 23.80 32 ILE G CA 1
ATOM 1727 C C . ILE G 1 33 ? -1.814 -7.080 48.953 1.00 25.06 32 ILE G C 1
ATOM 1728 O O . ILE G 1 33 ? -2.061 -7.213 50.158 1.00 27.82 32 ILE G O 1
ATOM 1733 N N . LYS G 1 34 ? -0.899 -7.822 48.320 1.00 26.30 33 LYS G N 1
ATOM 1734 C CA . LYS G 1 34 ? -0.088 -8.834 48.994 1.00 28.59 33 LYS G CA 1
ATOM 1735 C C . LYS G 1 34 ? 0.809 -8.241 50.081 1.00 31.36 33 LYS G C 1
ATOM 1736 O O . LYS G 1 34 ? 1.113 -8.935 51.038 1.00 34.66 33 LYS G O 1
ATOM 1740 N N . GLY G 1 35 ? 1.238 -6.984 49.919 1.00 33.35 34 GLY G N 1
ATOM 1741 C CA . GLY G 1 35 ? 2.067 -6.310 50.902 1.00 35.67 34 GLY G CA 1
ATOM 1742 C C . GLY G 1 35 ? 1.222 -5.756 52.052 1.00 39.26 34 GLY G C 1
ATOM 1743 O O . GLY G 1 35 ? -0.007 -5.694 51.973 1.00 43.49 34 GLY G O 1
#

Sequence (238 aa):
GEVAQAIKEVAKAVAAAIKEEVAWWAIKEVAQAIKGGEVAQAIKEVAKAVAAAIKEVAWAIKEVAQAIKGGEVAQAIKEVAKAVAAAIKEVAWAIKEVAQAIKGGEVAQQAIKEVAKAVAAAIKEVAWAIKEVAQAIKGGEVAQAIKEVAKAVAAAIKEVAWAIKEVAQAIKGGEVAQAIKEVAKAVAAAIKEVAWAIKEVAQAIKGGEVAQAIKEVAKAVAAAIKEVAWAIKEVAQAIKG

Secondary structure (DSSP, 8-state):
-HHHHHHHHHHHHHHHHHHHHHHHHHHHHHHHH-/-HHHHHHHHHHHHHHHHHHHHHHHHHHHHHHHH-/-HHHHHHHHHHHHHHHHHHHHHHHHHHHHHHHH-/-HHHHHHHHHHHHHHHHHHHHHHHHHHHHHHHH-/-HHHHHHHHHHHHHHHHHHHHHHHHHHHHHHHH-/-HHHHHHHHHHHHHHHHHHHHHHHHHHHHHHHH-/-HHHHHHHHHHHHHHHHHHHHHHHHHHHHHHHH-

Radius of gyration: 17.87 Å; Cα contacts (8 Å, |Δi|>4): 520; chains: 7; bounding box: 24×26×51 Å

B-factor: mean 25.71, std 10.54, range [15.1, 74.15]

Solvent-accessible surface area: 11374 Å² total; per-residue (Å²): 58,101,44,2,96,3,18,96,66,21,2,150,19,11,7,48,0,16,62,60,13,0,143,3,16,72,51,14,3,110,7,53,112,93,52,96,43,5,121,3,19,115,74,21,2,151,20,13,6,48,0,18,97,72,16,4,149,0,18,84,55,15,0,110,13,58,106,82,58,99,45,2,96,3,19,96,74,20,2,148,19,12,6,50,0,17,106,63,13,3,148,0,16,54,56,14,0,118,14,48,122,93,59,100,45,3,99,3,18,92,73,20,2,150,19,12,7,45,0,16,97,63,14,2,139,0,17,70,56,15,2,103,11,49,136,93,54,96,46,4,112,2,17,107,73,20,2,148,18,13,7,47,0,17,68,55,14,1,132,0,17,67,61,15,4,109,10,52,151,93,58,101,44,3,106,3,18,98,73,19,2,148,19,13,8,50,0,17,97,63,13,2,159,0,17,60,53,14,4,123,10,48,102,93,54,98,46,2,116,3,19,108,73,19,1,149,20,13,9,49,0,18,82,74,13,0,94,0,16,74,62,15,0,106,10,51,98,95

Foldseek 3Di:
DVVVVVVVVCVVVVVVVVVVVVVVVVVVVVVVVD/DVVVVVVVVCVVPVVVVVVVVVVVVVVVVVVVVD/DVVVVVVVVCVVVVVVVVVVVVVVVVVVVVVVVD/DVVVVVVVVCVVPVVVVVVVVVVVVVVVVVVVVD/DVVVVVVVVCVVPVVVVVVVVVVVVVVVVVVVVD/DVVVVVVVVCVVPVVVVVVVVVVVVVVVVVVVVD/DVVVVVVVVCVVPVVVVVVVVVVVVVVVVVVVVD